Protein AF-A0A7V4YW13-F1 (afdb_monomer)

Nearest PDB structures (foldseek):
  1sg2-assembly1_A  TM=6.178E-01  e=5.361E-05  Escherichia coli
  1sg2-assembly1_C  TM=7.141E-01  e=3.384E-04  Escherichia coli
  4kqt-assembly1_A  TM=7.537E-01  e=1.070E-03  Caulobacter vibrioides CB15
  8gl8-assembly1_E  TM=6.463E-01  e=1.512E-03  Flavobacterium johnsoniae
  1u2m-assembly1_B  TM=5.582E-01  e=1.602E-03  Escherichia coli

pLDDT: mean 86.55, std 13.85, range [33.72, 96.12]

Structure (mmCIF, N/CA/C/O backbone):
data_AF-A0A7V4YW13-F1
#
_entry.id   AF-A0A7V4YW13-F1
#
loop_
_atom_site.group_PDB
_atom_site.id
_atom_site.type_symbol
_atom_site.label_atom_id
_atom_site.label_alt_id
_atom_site.label_comp_id
_atom_site.label_asym_id
_atom_site.label_entity_id
_atom_site.label_seq_id
_atom_site.pdbx_PDB_ins_code
_atom_site.Cartn_x
_atom_site.Cartn_y
_atom_site.Cartn_z
_atom_site.occupancy
_atom_site.B_iso_or_equiv
_atom_site.auth_seq_id
_atom_site.auth_comp_id
_atom_site.auth_asym_id
_atom_site.auth_atom_id
_atom_site.pdbx_PDB_model_num
ATOM 1 N N . MET A 1 1 ? 43.230 -17.894 -51.886 1.00 35.28 1 MET A N 1
ATOM 2 C CA . MET A 1 1 ? 41.938 -17.177 -51.891 1.00 35.28 1 MET A CA 1
ATOM 3 C C . MET A 1 1 ? 41.049 -17.892 -50.883 1.00 35.28 1 MET A C 1
ATOM 5 O O . MET A 1 1 ? 40.657 -19.018 -51.148 1.00 35.28 1 MET A O 1
ATOM 9 N N . LEU A 1 2 ? 40.875 -17.339 -49.680 1.00 33.72 2 LEU A N 1
ATOM 10 C CA . LEU A 1 2 ? 40.032 -17.938 -48.638 1.00 33.72 2 LEU A CA 1
ATOM 11 C C . LEU A 1 2 ? 38.644 -17.302 -48.736 1.00 33.72 2 LEU A C 1
ATOM 13 O O . LEU A 1 2 ? 38.518 -16.082 -48.645 1.00 33.72 2 LEU A O 1
ATOM 17 N N . LEU A 1 3 ? 37.627 -18.127 -48.985 1.00 36.31 3 LEU A N 1
ATOM 18 C CA . LEU A 1 3 ? 36.228 -17.714 -48.973 1.00 36.31 3 LEU A CA 1
ATOM 19 C C . LEU A 1 3 ? 35.826 -17.425 -47.526 1.00 36.31 3 LEU A C 1
ATOM 21 O O . LEU A 1 3 ? 35.790 -18.325 -46.689 1.00 36.31 3 LEU A O 1
ATOM 25 N N . ASN A 1 4 ? 35.562 -16.153 -47.244 1.00 35.28 4 ASN A N 1
ATOM 26 C CA . ASN A 1 4 ? 35.055 -15.692 -45.963 1.00 35.28 4 ASN A CA 1
ATOM 27 C C . ASN A 1 4 ? 33.540 -15.936 -45.957 1.00 35.28 4 ASN A C 1
ATOM 29 O O . ASN A 1 4 ? 32.779 -15.177 -46.556 1.00 35.28 4 ASN A O 1
ATOM 33 N N . PHE A 1 5 ? 33.107 -17.034 -45.343 1.00 41.44 5 PHE A N 1
ATOM 34 C CA . PHE A 1 5 ? 31.697 -17.258 -45.052 1.00 41.44 5 PHE A CA 1
ATOM 35 C C . PHE A 1 5 ? 31.364 -16.494 -43.775 1.00 41.44 5 PHE A C 1
ATOM 37 O O . PHE A 1 5 ? 31.609 -16.974 -42.670 1.00 41.44 5 PHE A O 1
ATOM 44 N N . SER A 1 6 ? 30.821 -15.288 -43.928 1.00 41.47 6 SER A N 1
ATOM 45 C CA . SER A 1 6 ? 30.138 -14.595 -42.842 1.00 41.47 6 SER A CA 1
ATOM 46 C C . SER A 1 6 ? 28.962 -15.475 -42.424 1.00 41.47 6 SER A C 1
ATOM 48 O O . SER A 1 6 ? 27.944 -15.541 -43.114 1.00 41.47 6 SER A O 1
ATOM 50 N N . VAL A 1 7 ? 29.129 -16.202 -41.320 1.00 47.38 7 VAL A N 1
ATOM 51 C CA . VAL A 1 7 ? 28.028 -16.847 -40.606 1.00 47.38 7 VAL A CA 1
ATOM 52 C C . VAL A 1 7 ? 26.984 -15.761 -40.372 1.00 47.38 7 VAL A C 1
ATOM 54 O O . VAL A 1 7 ? 27.314 -14.693 -39.852 1.00 47.38 7 VAL A O 1
ATOM 57 N N . GLY A 1 8 ? 25.763 -15.991 -40.858 1.00 38.50 8 GLY A N 1
ATOM 58 C CA . GLY A 1 8 ? 24.680 -15.023 -40.764 1.00 38.50 8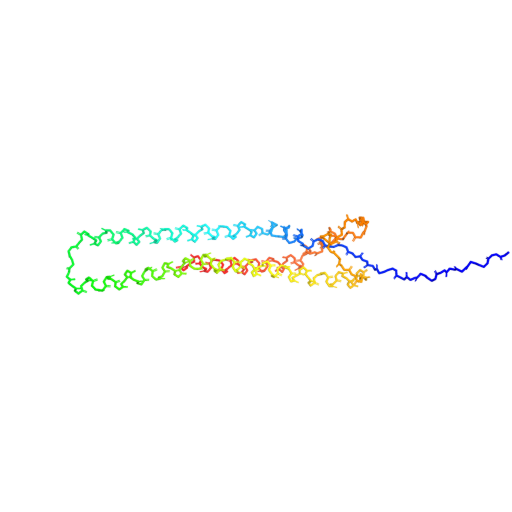 GLY A CA 1
ATOM 59 C C . GLY A 1 8 ? 24.577 -14.489 -39.341 1.00 38.50 8 GLY A C 1
ATOM 60 O O . GLY A 1 8 ? 24.526 -15.266 -38.389 1.00 38.50 8 GLY A O 1
ATOM 61 N N . LEU A 1 9 ? 24.569 -13.161 -39.208 1.00 36.28 9 LEU A N 1
ATOM 62 C CA . LEU A 1 9 ? 24.160 -12.482 -37.988 1.00 36.28 9 LEU A CA 1
ATOM 63 C C . LEU A 1 9 ? 22.737 -12.947 -37.657 1.00 36.28 9 LEU A C 1
ATOM 65 O O . LEU A 1 9 ? 21.756 -12.378 -38.132 1.00 36.28 9 LEU A O 1
ATOM 69 N N . HIS A 1 10 ? 22.610 -14.006 -36.864 1.00 38.78 10 HIS A N 1
ATOM 70 C CA . HIS A 1 10 ? 21.414 -14.209 -36.070 1.00 38.78 10 HIS A CA 1
ATOM 71 C C . HIS A 1 10 ? 21.315 -12.975 -35.180 1.00 38.78 10 HIS A C 1
ATOM 73 O O . HIS A 1 10 ? 22.244 -12.692 -34.422 1.00 38.78 10 HIS A O 1
ATOM 79 N N . SER A 1 11 ? 20.245 -12.190 -35.333 1.00 43.34 11 SER A N 1
ATOM 80 C CA . SER A 1 11 ? 19.959 -11.112 -34.395 1.00 43.34 11 SER A CA 1
ATOM 81 C C . SER A 1 11 ? 19.866 -11.760 -33.021 1.00 43.34 11 SER A C 1
ATOM 83 O O . SER A 1 11 ? 18.921 -12.505 -32.756 1.00 43.34 11 SER A O 1
ATOM 85 N N . GLN A 1 12 ? 20.889 -11.574 -32.189 1.00 55.50 12 GLN A N 1
ATOM 86 C CA . GLN A 1 12 ? 20.833 -12.051 -30.818 1.00 55.50 12 GLN A CA 1
ATOM 87 C C . GLN A 1 12 ? 19.587 -11.442 -30.171 1.00 55.50 12 GLN A C 1
ATOM 89 O O . GLN A 1 12 ? 19.325 -10.255 -30.411 1.00 55.50 12 GLN A O 1
ATOM 94 N N . PRO A 1 13 ? 18.803 -12.230 -29.414 1.00 58.88 13 PRO A N 1
ATOM 95 C CA . PRO A 1 13 ? 17.642 -11.690 -28.738 1.00 58.88 13 PRO A CA 1
ATOM 96 C C . PRO A 1 13 ? 18.086 -10.521 -27.863 1.00 58.88 13 PRO A C 1
ATOM 98 O O . PRO A 1 13 ? 19.039 -10.644 -27.087 1.00 58.88 13 PRO A O 1
ATOM 101 N N . LYS A 1 14 ? 17.437 -9.368 -28.018 1.00 84.06 14 LYS A N 1
ATOM 102 C CA . LYS A 1 14 ? 17.784 -8.170 -27.251 1.00 84.06 14 LYS A CA 1
ATOM 103 C C . LYS A 1 14 ? 17.189 -8.308 -25.859 1.00 84.06 14 LYS A C 1
ATOM 105 O O . LYS A 1 14 ? 16.029 -7.969 -25.627 1.00 84.06 14 LYS A O 1
ATOM 110 N N . VAL A 1 15 ? 17.976 -8.864 -24.947 1.00 88.62 15 VAL A N 1
ATOM 111 C CA . VAL A 1 15 ? 17.618 -8.983 -23.534 1.00 88.62 15 VAL A CA 1
ATOM 112 C C . VAL A 1 15 ? 17.877 -7.645 -22.847 1.00 88.62 15 VAL A C 1
ATOM 114 O O . VAL A 1 15 ? 18.940 -7.055 -23.024 1.00 88.62 15 VAL A O 1
ATOM 117 N N . ALA A 1 16 ? 16.913 -7.180 -22.060 1.00 92.12 16 ALA A N 1
ATOM 118 C CA . ALA A 1 16 ? 17.094 -6.076 -21.125 1.00 92.12 16 ALA A CA 1
ATOM 119 C C . ALA A 1 16 ? 16.840 -6.559 -19.694 1.00 92.12 16 ALA A C 1
ATOM 121 O O . ALA A 1 16 ? 16.053 -7.476 -19.462 1.00 92.12 16 ALA A O 1
ATOM 122 N N . ILE A 1 17 ? 17.494 -5.934 -18.726 1.00 93.56 17 ILE A N 1
ATOM 123 C CA . ILE A 1 17 ? 17.260 -6.157 -17.303 1.00 93.56 17 ILE A CA 1
ATOM 124 C C . ILE A 1 17 ? 16.559 -4.926 -16.736 1.00 93.56 17 ILE A C 1
ATOM 126 O O . ILE A 1 17 ? 16.988 -3.800 -16.981 1.00 93.56 17 ILE A O 1
ATOM 130 N N . ILE A 1 18 ? 15.460 -5.144 -16.011 1.00 93.31 18 ILE A N 1
ATOM 131 C CA . ILE A 1 18 ? 14.714 -4.085 -15.320 1.00 93.31 18 ILE A CA 1
ATOM 132 C C . ILE A 1 18 ? 14.359 -4.564 -13.912 1.00 93.31 18 ILE A C 1
ATOM 134 O O . ILE A 1 18 ? 13.598 -5.518 -13.728 1.00 93.31 18 ILE A O 1
ATOM 138 N N . GLU A 1 19 ? 14.860 -3.855 -12.903 1.00 92.38 19 GLU A N 1
ATOM 139 C CA . GLU A 1 19 ? 14.637 -4.175 -11.493 1.00 92.38 19 GLU A CA 1
ATOM 140 C C . GLU A 1 19 ? 13.317 -3.629 -10.942 1.00 92.38 19 GLU A C 1
ATOM 142 O O . GLU A 1 19 ? 13.282 -2.666 -10.174 1.00 92.38 19 GLU A O 1
ATOM 147 N N . VAL A 1 20 ? 12.212 -4.288 -11.294 1.00 90.38 20 VAL A N 1
ATOM 148 C CA . VAL A 1 20 ? 10.849 -3.896 -10.886 1.00 90.38 20 VAL A CA 1
ATOM 149 C C . VAL A 1 20 ? 10.709 -3.706 -9.377 1.00 90.38 20 VAL A C 1
ATOM 151 O O . VAL A 1 20 ? 10.193 -2.684 -8.939 1.00 90.38 20 VAL A O 1
ATOM 154 N N . ASP A 1 21 ? 11.202 -4.638 -8.560 1.00 89.44 21 ASP A N 1
ATOM 155 C CA . ASP A 1 21 ? 11.097 -4.527 -7.101 1.00 89.44 21 ASP A CA 1
ATOM 156 C C . ASP A 1 21 ? 11.837 -3.306 -6.539 1.00 89.44 21 ASP A C 1
ATOM 158 O O . ASP A 1 21 ? 11.378 -2.674 -5.583 1.00 89.44 21 ASP A O 1
ATOM 162 N N . THR A 1 22 ? 12.995 -2.982 -7.114 1.00 91.25 22 THR A N 1
ATOM 163 C CA . THR A 1 22 ? 13.786 -1.812 -6.723 1.00 91.25 22 THR A CA 1
ATOM 164 C C . THR A 1 22 ? 13.045 -0.537 -7.098 1.00 91.25 22 THR A C 1
ATOM 166 O O . THR A 1 22 ? 12.897 0.354 -6.260 1.00 91.25 22 THR A O 1
ATOM 169 N N . LEU A 1 23 ? 12.495 -0.480 -8.310 1.00 92.19 23 LEU A N 1
ATOM 170 C CA . LEU A 1 23 ? 11.700 0.647 -8.791 1.00 92.19 23 LEU A CA 1
ATOM 171 C C . LEU A 1 23 ? 10.445 0.859 -7.941 1.00 92.19 23 LEU A C 1
ATOM 173 O O . LEU A 1 23 ? 10.197 1.976 -7.492 1.00 92.19 23 LEU A O 1
ATOM 177 N N . SER A 1 24 ? 9.707 -0.209 -7.626 1.00 91.31 24 SER A N 1
ATOM 178 C CA . SER A 1 24 ? 8.543 -0.152 -6.738 1.00 91.31 24 SER A CA 1
ATOM 179 C C . SER A 1 24 ? 8.907 0.416 -5.365 1.00 91.31 24 SER A C 1
ATOM 181 O O . SER A 1 24 ? 8.202 1.285 -4.854 1.00 91.31 24 SER A O 1
ATOM 183 N N . LYS A 1 25 ? 10.035 -0.002 -4.771 1.00 92.19 25 LYS A N 1
ATOM 184 C CA . LYS A 1 25 ? 10.516 0.552 -3.491 1.00 92.19 25 LYS A CA 1
ATOM 185 C C . LYS A 1 25 ? 10.876 2.034 -3.591 1.00 92.19 25 LYS A C 1
ATOM 187 O O . LYS A 1 25 ? 10.572 2.791 -2.668 1.00 92.19 25 LYS A O 1
ATOM 192 N N . ILE A 1 26 ? 11.516 2.452 -4.685 1.00 93.06 26 ILE A N 1
ATOM 193 C CA . ILE A 1 26 ? 11.850 3.862 -4.922 1.00 93.06 26 ILE A CA 1
ATOM 194 C C . ILE A 1 26 ? 10.568 4.691 -5.019 1.00 93.06 26 ILE A C 1
ATOM 196 O O . ILE A 1 26 ? 10.456 5.685 -4.308 1.00 93.06 26 ILE A O 1
ATOM 200 N N . LEU A 1 27 ? 9.580 4.251 -5.800 1.00 93.06 27 LEU A N 1
ATOM 201 C CA . LEU A 1 27 ? 8.303 4.953 -5.964 1.00 93.06 27 LEU A CA 1
ATOM 202 C C . LEU A 1 27 ? 7.524 5.032 -4.644 1.00 93.06 27 LEU A C 1
ATOM 204 O O . LEU A 1 27 ? 7.062 6.105 -4.263 1.00 93.06 27 LEU A O 1
ATOM 208 N N . VAL A 1 28 ? 7.435 3.931 -3.890 1.00 94.38 28 VAL A N 1
ATOM 209 C CA . VAL A 1 28 ? 6.819 3.908 -2.547 1.00 94.38 28 VAL A CA 1
ATOM 210 C C . VAL A 1 28 ? 7.454 4.950 -1.627 1.00 94.38 28 VAL A C 1
ATOM 212 O O . VAL A 1 28 ? 6.744 5.663 -0.911 1.00 94.38 28 VAL A O 1
ATOM 215 N N . ARG A 1 29 ? 8.786 5.073 -1.665 1.00 94.56 29 ARG A N 1
ATOM 216 C CA . ARG A 1 29 ? 9.530 6.060 -0.879 1.00 94.56 29 ARG A CA 1
ATOM 217 C C . ARG A 1 29 ? 9.313 7.484 -1.384 1.00 94.56 29 ARG A C 1
ATOM 219 O O . ARG A 1 29 ? 9.060 8.372 -0.573 1.00 94.56 29 ARG A O 1
ATOM 226 N N . GLU A 1 30 ? 9.425 7.708 -2.689 1.00 93.56 30 GLU A N 1
ATOM 227 C CA . GLU A 1 30 ? 9.283 9.023 -3.321 1.00 93.56 30 GLU A CA 1
ATOM 228 C C . GLU A 1 30 ? 7.914 9.632 -3.015 1.00 93.56 30 GLU A C 1
ATOM 230 O O . GLU A 1 30 ? 7.809 10.776 -2.572 1.00 93.56 30 GLU A O 1
ATOM 235 N N . PHE A 1 31 ? 6.871 8.822 -3.164 1.00 93.69 31 PHE A N 1
ATOM 236 C CA . PHE A 1 31 ? 5.493 9.211 -2.908 1.00 93.69 31 PHE A CA 1
ATOM 237 C C . PHE A 1 31 ? 5.070 9.081 -1.443 1.00 93.69 31 PHE A C 1
ATOM 239 O O . PHE A 1 31 ? 3.913 9.329 -1.106 1.00 93.69 31 PHE A O 1
ATOM 246 N N . LYS A 1 32 ? 6.006 8.723 -0.553 1.00 95.56 32 LYS A N 1
ATOM 247 C CA . LYS A 1 32 ? 5.796 8.622 0.899 1.00 95.56 32 LYS A CA 1
ATOM 248 C C . LYS A 1 32 ? 4.615 7.722 1.280 1.00 95.56 32 LYS A C 1
ATOM 250 O O . LYS A 1 32 ? 3.952 7.964 2.289 1.00 95.56 32 LYS A O 1
ATOM 255 N N . VAL A 1 33 ? 4.362 6.675 0.495 1.00 94.69 33 VAL A N 1
ATOM 256 C CA . VAL A 1 33 ? 3.212 5.773 0.667 1.00 94.69 33 VAL A CA 1
ATOM 257 C C . VAL A 1 33 ? 3.212 5.144 2.060 1.00 94.69 33 VAL A C 1
ATOM 259 O O . VAL A 1 33 ? 2.181 5.133 2.732 1.00 94.69 33 VAL A O 1
ATOM 262 N N . ASP A 1 34 ? 4.376 4.685 2.526 1.00 94.31 34 ASP A N 1
ATOM 263 C CA . ASP A 1 34 ? 4.509 4.081 3.854 1.00 94.31 34 ASP A CA 1
ATOM 264 C C . ASP A 1 34 ? 4.234 5.088 4.974 1.00 94.31 34 ASP A C 1
ATOM 266 O O . ASP A 1 34 ? 3.531 4.762 5.925 1.00 94.31 34 ASP A O 1
ATOM 270 N N . SER A 1 35 ? 4.707 6.331 4.842 1.00 95.00 35 SER A N 1
ATOM 271 C CA . SER A 1 35 ? 4.446 7.379 5.835 1.00 95.00 35 SER A CA 1
ATOM 272 C C . SER A 1 35 ? 2.966 7.757 5.898 1.00 95.00 35 SER A C 1
ATOM 274 O O . SER A 1 35 ? 2.428 7.925 6.989 1.00 95.00 35 SER A O 1
ATOM 276 N N . ILE A 1 36 ? 2.298 7.865 4.746 1.00 94.50 36 ILE A N 1
ATOM 277 C CA . ILE A 1 36 ? 0.855 8.137 4.662 1.00 94.50 36 ILE A CA 1
ATOM 278 C C . ILE A 1 36 ? 0.065 7.001 5.321 1.00 94.50 36 ILE A C 1
ATOM 280 O O . ILE A 1 36 ? -0.812 7.249 6.149 1.00 94.50 36 ILE A O 1
ATOM 284 N N . HIS A 1 37 ? 0.392 5.754 4.978 1.00 94.12 37 HIS A N 1
ATOM 285 C CA . HIS A 1 37 ? -0.276 4.580 5.529 1.00 94.12 37 HIS A CA 1
ATOM 286 C C . HIS A 1 37 ? -0.075 4.461 7.043 1.00 94.12 37 HIS A C 1
ATOM 288 O O . HIS A 1 37 ? -1.042 4.281 7.779 1.00 94.12 37 HIS A O 1
ATOM 294 N N . GLN A 1 38 ? 1.163 4.628 7.516 1.00 95.00 38 GLN A N 1
ATOM 295 C CA . GLN A 1 38 ? 1.495 4.568 8.936 1.00 95.00 38 GLN A CA 1
ATOM 296 C C . GLN A 1 38 ? 0.800 5.681 9.730 1.00 95.00 38 GLN A C 1
ATOM 298 O O . GLN A 1 38 ? 0.329 5.436 10.837 1.00 95.00 38 GLN A O 1
ATOM 303 N N . ALA A 1 39 ? 0.693 6.894 9.177 1.00 93.69 39 ALA A N 1
ATOM 304 C CA . ALA A 1 39 ? -0.034 7.983 9.826 1.00 93.69 39 ALA A CA 1
ATOM 305 C C . ALA A 1 39 ? -1.520 7.639 10.023 1.00 93.69 39 ALA A C 1
ATOM 307 O O . ALA A 1 39 ? -2.055 7.846 11.114 1.00 93.69 39 ALA A O 1
ATOM 308 N N . ALA A 1 40 ? -2.166 7.064 9.003 1.00 93.88 40 ALA A N 1
ATOM 309 C CA . ALA A 1 40 ? -3.551 6.605 9.104 1.00 93.88 40 ALA A CA 1
ATOM 31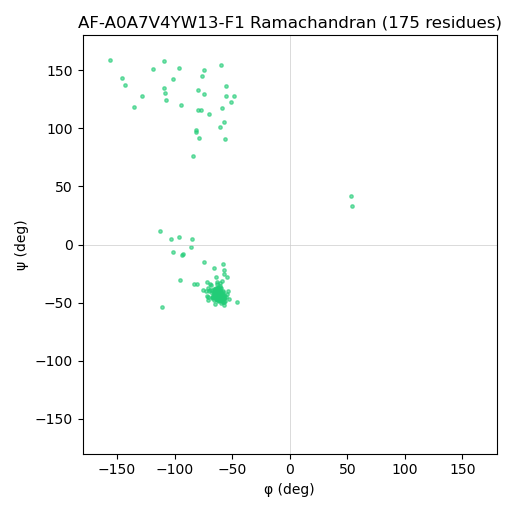0 C C . ALA A 1 40 ? -3.703 5.444 10.102 1.00 93.88 40 ALA A C 1
ATOM 312 O O . ALA A 1 40 ? -4.613 5.457 10.926 1.00 93.88 40 ALA A O 1
ATOM 313 N N . GLU A 1 41 ? -2.788 4.472 10.085 1.00 94.50 41 GLU A N 1
ATOM 314 C CA . GLU A 1 41 ? -2.792 3.350 11.029 1.00 94.50 41 GLU A CA 1
ATOM 315 C C . GLU A 1 41 ? -2.672 3.825 12.484 1.00 94.50 41 GLU A C 1
ATOM 317 O O . GLU A 1 41 ? -3.448 3.409 13.344 1.00 94.50 41 GLU A O 1
ATOM 322 N N . VAL A 1 42 ? -1.724 4.724 12.764 1.00 95.19 42 VAL A N 1
ATOM 323 C CA . VAL A 1 42 ? -1.530 5.301 14.101 1.00 95.19 42 VAL A CA 1
ATOM 324 C C . VAL A 1 42 ? -2.770 6.074 14.541 1.00 95.19 42 VAL A C 1
ATOM 326 O O . VAL A 1 42 ? -3.216 5.908 15.676 1.00 95.19 42 VAL A O 1
ATOM 329 N N . TYR A 1 43 ? -3.353 6.884 13.653 1.00 94.44 43 TYR A N 1
ATOM 330 C CA . TYR A 1 43 ? -4.586 7.609 13.947 1.00 94.44 43 TYR A CA 1
ATOM 331 C C . TYR A 1 43 ? -5.720 6.653 14.340 1.00 94.44 43 TYR A C 1
ATOM 333 O O . TYR A 1 43 ? -6.310 6.809 15.409 1.00 94.44 43 TYR A O 1
ATOM 341 N N . LEU A 1 44 ? -5.982 5.631 13.521 1.00 93.69 44 LEU A N 1
ATOM 342 C CA . LEU A 1 44 ? -7.065 4.678 13.762 1.00 93.69 44 LEU A CA 1
ATOM 343 C C . LEU A 1 44 ? -6.833 3.866 15.046 1.00 93.69 44 LEU A C 1
ATOM 345 O O . LEU A 1 44 ? -7.765 3.675 15.822 1.00 93.69 44 LEU A O 1
ATOM 349 N N . LYS A 1 45 ? -5.596 3.448 15.342 1.00 94.19 45 LYS A N 1
ATOM 350 C CA . LYS A 1 45 ? -5.268 2.748 16.601 1.00 94.19 45 LYS A CA 1
ATOM 351 C C . LYS A 1 45 ? -5.473 3.624 17.837 1.00 94.19 45 LYS A C 1
ATOM 353 O O . LYS A 1 45 ? -5.959 3.138 18.863 1.00 94.19 45 LYS A O 1
ATOM 358 N N . ASN A 1 46 ? -5.125 4.906 17.751 1.00 95.19 46 ASN A N 1
ATOM 359 C CA . ASN A 1 46 ? -5.365 5.857 18.834 1.00 95.19 46 ASN A CA 1
ATOM 360 C C . ASN A 1 46 ? -6.865 6.077 19.046 1.00 95.19 46 ASN A C 1
ATOM 362 O O . ASN A 1 46 ? -7.329 6.087 20.185 1.00 95.19 46 ASN A O 1
ATOM 366 N N . GLU A 1 47 ? -7.628 6.193 17.961 1.00 94.00 47 GLU A N 1
ATOM 367 C CA . GLU A 1 47 ? -9.081 6.337 18.017 1.00 94.00 47 GLU A CA 1
ATOM 368 C C . GLU A 1 47 ? -9.761 5.089 18.600 1.00 94.00 47 GLU A C 1
ATOM 370 O O . GLU A 1 47 ? -10.606 5.211 19.487 1.00 94.00 47 GLU A O 1
ATOM 375 N N . PHE A 1 48 ? -9.333 3.889 18.198 1.00 94.62 48 PHE A N 1
ATOM 376 C CA . PHE A 1 48 ? -9.788 2.632 18.797 1.00 94.62 48 PHE A CA 1
ATOM 377 C C . PHE A 1 48 ? -9.513 2.601 20.302 1.00 94.62 48 PHE A C 1
ATOM 379 O O . PHE A 1 48 ? -10.416 2.337 21.093 1.00 94.62 48 PHE A O 1
ATOM 386 N N . SER A 1 49 ? -8.283 2.929 20.707 1.00 95.00 49 SER A N 1
ATOM 387 C CA . SER A 1 49 ? -7.887 2.954 22.119 1.00 95.00 49 SER A CA 1
ATOM 388 C C . SER A 1 49 ? -8.736 3.945 22.916 1.00 95.00 49 SER A C 1
ATOM 390 O O . SER A 1 49 ? -9.208 3.622 24.002 1.00 95.00 49 SER A O 1
ATOM 392 N N . ARG A 1 50 ? -9.005 5.131 22.355 1.00 94.81 50 ARG A N 1
ATOM 393 C CA . ARG A 1 50 ? -9.872 6.145 22.967 1.00 94.81 50 ARG A CA 1
ATOM 394 C C . ARG A 1 50 ? -11.299 5.633 23.167 1.00 94.81 50 ARG A C 1
ATOM 396 O O . ARG A 1 50 ? -11.849 5.796 24.255 1.00 94.81 50 ARG A O 1
ATOM 403 N N . ARG A 1 51 ? -11.893 5.010 22.143 1.00 93.19 51 ARG A N 1
ATOM 404 C CA . ARG A 1 51 ? -13.247 4.432 22.214 1.00 93.19 51 ARG A CA 1
ATOM 405 C C . ARG A 1 51 ? -13.309 3.262 23.204 1.00 93.19 51 ARG A C 1
ATOM 407 O O . ARG A 1 51 ? -14.258 3.170 23.977 1.00 93.19 51 ARG A O 1
ATOM 414 N N . LEU A 1 52 ? -12.278 2.418 23.240 1.00 94.19 52 LEU A N 1
ATOM 415 C CA . LEU A 1 52 ? -12.177 1.300 24.178 1.00 94.19 52 LEU A CA 1
ATOM 416 C C . LEU A 1 52 ? -12.088 1.776 25.633 1.00 94.19 52 LEU A C 1
ATOM 418 O O . LEU A 1 52 ? -12.791 1.250 26.493 1.00 94.19 52 LEU A O 1
ATOM 422 N N . GLU A 1 53 ? -11.250 2.773 25.921 1.00 94.75 53 GLU A N 1
ATOM 423 C CA . GLU A 1 53 ? -11.145 3.338 27.271 1.00 94.75 53 GLU A CA 1
ATOM 424 C C . GLU A 1 53 ? -12.440 4.040 27.700 1.00 94.75 53 GLU A C 1
ATOM 426 O O . GLU A 1 53 ? -12.869 3.883 28.844 1.00 94.75 53 GLU A O 1
ATOM 431 N N . ALA A 1 54 ? -13.123 4.738 26.785 1.00 91.31 54 ALA A N 1
ATOM 432 C CA . ALA A 1 54 ? -14.440 5.309 27.062 1.00 91.31 54 ALA A CA 1
ATOM 433 C C . ALA A 1 54 ? -15.464 4.226 27.445 1.00 91.31 54 ALA A C 1
ATOM 435 O O . ALA A 1 54 ? -16.138 4.362 28.467 1.00 91.31 54 ALA A O 1
ATOM 436 N N . LEU A 1 55 ? -15.516 3.117 26.696 1.00 91.06 55 LEU A N 1
ATOM 437 C CA . LEU A 1 55 ? -16.398 1.989 27.001 1.00 91.06 55 LEU A CA 1
ATOM 438 C C . LEU A 1 55 ? -16.059 1.347 28.357 1.00 91.06 55 LEU A C 1
ATOM 440 O O . LEU A 1 55 ? -16.956 1.063 29.148 1.00 91.06 55 LEU A O 1
ATOM 444 N N . LYS A 1 56 ? -14.770 1.153 28.669 1.00 90.31 56 LYS A N 1
ATOM 445 C CA . LYS A 1 56 ? -14.331 0.623 29.974 1.00 90.31 56 LYS A CA 1
ATOM 446 C C . LYS A 1 56 ? -14.757 1.522 31.132 1.00 90.31 56 LYS A C 1
ATOM 448 O O . LYS A 1 56 ? -15.226 1.019 32.152 1.00 90.31 56 LYS A O 1
ATOM 453 N N . LEU A 1 57 ? -14.600 2.839 30.988 1.00 90.44 57 LEU A N 1
ATOM 454 C CA . LEU A 1 57 ? -15.042 3.809 31.991 1.00 90.44 57 LEU A CA 1
ATOM 455 C C . LEU A 1 57 ? -16.562 3.792 32.154 1.00 90.44 57 LEU A C 1
ATOM 457 O O . LEU A 1 57 ? -17.051 3.880 33.282 1.00 90.44 57 LEU A O 1
ATOM 461 N N . GLU A 1 58 ? -17.306 3.650 31.055 1.00 87.00 58 GLU A N 1
ATOM 462 C CA . GLU A 1 58 ? -18.761 3.537 31.103 1.00 87.00 58 GLU A CA 1
ATOM 463 C C . GLU A 1 58 ? -19.182 2.267 31.851 1.00 87.00 58 GLU A C 1
ATOM 465 O O . GLU A 1 58 ? -19.956 2.373 32.799 1.00 87.00 58 GLU A O 1
ATOM 470 N N . ILE A 1 59 ? -18.582 1.109 31.558 1.00 86.44 59 ILE A N 1
ATOM 471 C CA . ILE A 1 59 ? -18.808 -0.148 32.297 1.00 86.44 59 ILE A CA 1
ATOM 472 C C . ILE A 1 59 ? -18.479 0.010 33.790 1.00 86.44 59 ILE A C 1
ATOM 474 O O . ILE A 1 59 ? -19.315 -0.286 34.641 1.00 86.44 59 ILE A O 1
ATOM 478 N N . ALA A 1 60 ? -17.309 0.555 34.130 1.00 86.38 60 ALA A N 1
ATOM 479 C CA . ALA A 1 60 ? -16.902 0.750 35.524 1.00 86.38 60 ALA A CA 1
ATOM 480 C C . ALA A 1 60 ? -17.810 1.731 36.289 1.00 86.38 60 ALA A C 1
ATOM 482 O O . ALA A 1 60 ? -17.943 1.645 37.513 1.00 86.38 60 ALA A O 1
ATOM 483 N N . ARG A 1 61 ? -18.430 2.692 35.589 1.00 84.00 61 ARG A N 1
ATOM 484 C CA . ARG A 1 61 ? -19.457 3.568 36.165 1.00 84.00 61 ARG A CA 1
ATOM 485 C C . ARG A 1 61 ? -20.733 2.785 36.469 1.00 84.00 61 ARG A C 1
ATOM 487 O O . ARG A 1 61 ? -21.353 3.042 37.498 1.00 84.00 61 ARG A O 1
ATOM 494 N N . LEU A 1 62 ? -21.122 1.854 35.599 1.00 75.00 62 LEU A N 1
ATOM 495 C CA . LEU A 1 62 ? -22.336 1.051 35.761 1.00 75.00 62 LEU A CA 1
ATOM 496 C C . LEU A 1 62 ? -22.250 0.118 36.969 1.00 75.00 62 LEU A C 1
ATOM 498 O O . LEU A 1 62 ? -23.210 0.054 37.729 1.00 75.00 62 LEU A O 1
ATOM 502 N N . ASP A 1 63 ? -21.092 -0.494 37.222 1.00 76.88 63 ASP A N 1
ATOM 503 C CA . ASP A 1 63 ? -20.879 -1.347 38.405 1.00 76.88 63 ASP A CA 1
ATOM 504 C C . ASP A 1 63 ? -21.129 -0.614 39.739 1.00 76.88 63 ASP A C 1
ATOM 506 O O . ASP A 1 63 ? -21.310 -1.241 40.782 1.00 76.88 63 ASP A O 1
ATOM 510 N N . LYS A 1 64 ? -21.153 0.726 39.724 1.00 81.94 64 LYS A N 1
ATOM 511 C CA . LYS A 1 64 ? -21.345 1.579 40.905 1.00 81.94 64 LYS A CA 1
ATOM 512 C C . LYS A 1 64 ? -22.763 2.143 41.052 1.00 81.94 64 LYS A C 1
ATOM 514 O O . LYS A 1 64 ? -23.035 2.791 42.062 1.00 81.94 64 LYS A O 1
ATOM 519 N N . ILE A 1 65 ? -23.657 1.951 40.078 1.00 79.38 65 ILE A N 1
ATOM 520 C CA . ILE A 1 65 ? -25.011 2.533 40.077 1.00 79.38 65 ILE A CA 1
ATOM 521 C C . ILE A 1 65 ? -26.059 1.434 40.314 1.00 79.38 65 ILE A C 1
ATOM 523 O O . ILE A 1 65 ? -26.02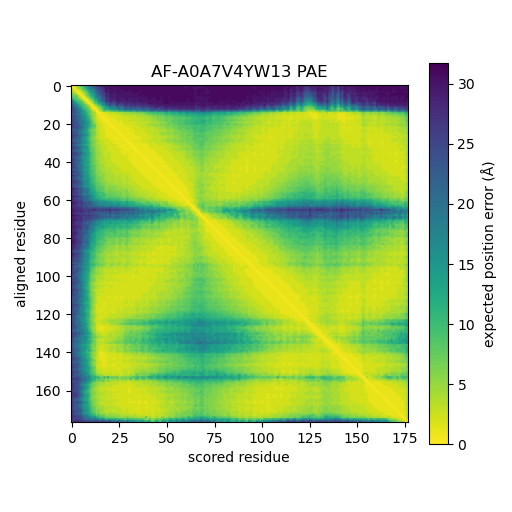4 0.379 39.690 1.00 79.38 65 ILE A O 1
ATOM 527 N N . CYS A 1 66 ? -27.037 1.694 41.188 1.00 71.06 66 CYS A N 1
ATOM 528 C CA . CYS A 1 66 ? -28.224 0.845 41.323 1.00 71.06 66 CYS A CA 1
ATOM 529 C C . CYS A 1 66 ? -29.229 1.166 40.206 1.00 71.06 66 CYS A C 1
ATOM 531 O O . CYS A 1 66 ? -29.770 2.271 40.159 1.00 71.06 66 CYS A O 1
ATOM 533 N N . PHE A 1 67 ? -29.490 0.202 39.323 1.00 71.19 67 PHE A N 1
ATOM 534 C CA . PHE A 1 67 ? -30.441 0.339 38.217 1.00 71.19 67 PHE A CA 1
ATOM 535 C C . PHE A 1 67 ? -31.817 -0.234 38.559 1.00 71.19 67 PHE A C 1
ATOM 537 O O . PHE A 1 67 ? -31.941 -1.198 39.314 1.00 71.19 67 PHE A O 1
ATOM 544 N N . THR A 1 68 ? -32.862 0.318 37.938 1.00 76.31 68 THR A N 1
ATOM 545 C CA . THR A 1 68 ? -34.135 -0.403 37.799 1.00 76.31 68 THR A CA 1
ATOM 546 C C . THR A 1 68 ? -33.982 -1.495 36.730 1.00 76.31 68 THR A C 1
ATOM 548 O O . THR A 1 68 ? -33.231 -1.293 35.773 1.00 76.31 68 THR A O 1
ATOM 551 N N . PRO A 1 69 ? -34.700 -2.630 36.809 1.00 74.44 69 PRO A N 1
ATOM 552 C CA . PRO A 1 69 ? -34.547 -3.723 35.840 1.00 74.44 69 PRO A CA 1
ATOM 553 C C . PRO A 1 69 ? -34.703 -3.292 34.369 1.00 74.44 69 PRO A C 1
ATOM 555 O O . PRO A 1 69 ? -33.921 -3.703 33.518 1.00 74.44 69 PRO A O 1
ATOM 558 N N . SER A 1 70 ? -35.653 -2.394 34.077 1.00 74.88 70 SER A N 1
ATOM 559 C CA . SER A 1 70 ? -35.907 -1.887 32.720 1.00 74.88 70 SER A CA 1
ATOM 560 C C . SER A 1 70 ? -34.823 -0.944 32.190 1.00 74.88 70 SER A C 1
ATOM 562 O O . SER A 1 70 ? -34.563 -0.914 30.989 1.00 74.88 70 SER A O 1
ATOM 564 N N . SER A 1 71 ? -34.172 -0.167 33.062 1.00 79.06 71 SER A N 1
ATOM 565 C CA . SER A 1 71 ? -33.033 0.660 32.649 1.00 79.06 71 SER A CA 1
ATOM 566 C C . SER A 1 71 ? -31.804 -0.207 32.393 1.00 79.06 71 SER A C 1
ATOM 568 O O . SER A 1 71 ? -31.119 -0.007 31.393 1.00 79.06 71 SER A O 1
ATOM 570 N N . TYR A 1 72 ? -31.577 -1.222 33.226 1.00 79.69 72 TYR A N 1
ATOM 571 C CA . TYR A 1 72 ? -30.455 -2.145 33.085 1.00 79.69 72 TYR A CA 1
ATOM 572 C C . TYR A 1 72 ? -30.453 -2.886 31.735 1.00 79.69 72 TYR A C 1
ATOM 574 O O . TYR A 1 72 ? -29.422 -2.931 31.066 1.00 79.69 72 TYR A O 1
ATOM 582 N N . GLU A 1 73 ? -31.604 -3.393 31.285 1.00 83.88 73 GLU A N 1
ATOM 583 C CA . GLU A 1 73 ? -31.720 -4.130 30.017 1.00 83.88 73 GLU A CA 1
ATOM 584 C C . GLU A 1 73 ? -31.427 -3.254 28.784 1.00 83.88 73 GLU A C 1
ATOM 586 O O . GLU A 1 73 ? -30.638 -3.638 27.916 1.00 83.88 73 GLU A O 1
ATOM 591 N N . ASN A 1 74 ? -31.971 -2.031 28.737 1.00 83.56 74 ASN A N 1
ATOM 592 C CA . ASN A 1 74 ? -31.678 -1.072 27.664 1.00 83.56 74 ASN A CA 1
ATOM 593 C C . ASN A 1 74 ? -30.183 -0.706 27.612 1.00 83.56 74 ASN A C 1
ATOM 595 O O . ASN A 1 74 ? -29.601 -0.588 26.531 1.00 83.56 74 ASN A O 1
ATOM 599 N N . TYR A 1 75 ? -29.534 -0.558 28.771 1.00 81.44 75 TYR A N 1
ATOM 600 C CA . TYR A 1 75 ? -28.101 -0.265 28.833 1.00 81.44 75 TYR A CA 1
ATOM 601 C C . TYR A 1 75 ? -27.231 -1.459 28.420 1.00 81.44 75 TYR A C 1
ATOM 603 O O . TYR A 1 75 ? -26.235 -1.260 27.722 1.00 81.44 75 TYR A O 1
ATOM 611 N N . GLN A 1 76 ? -27.610 -2.693 28.767 1.00 83.81 76 GLN A N 1
ATOM 612 C CA . GLN A 1 76 ? -26.910 -3.890 28.289 1.00 83.81 76 GLN A CA 1
ATOM 613 C C . GLN A 1 76 ? -26.944 -4.003 26.758 1.00 83.81 76 GLN A C 1
ATOM 615 O O . GLN A 1 76 ? -25.932 -4.353 26.146 1.00 83.81 76 GLN A O 1
ATOM 620 N N . GLN A 1 77 ? -28.075 -3.670 26.127 1.00 87.25 77 GLN A N 1
ATOM 621 C CA . GLN A 1 77 ? -28.173 -3.640 24.665 1.00 87.25 77 GLN A CA 1
ATOM 622 C C . GLN A 1 77 ? -27.246 -2.581 24.053 1.00 87.25 77 GLN A C 1
ATOM 624 O O . GLN A 1 77 ? -26.528 -2.889 23.100 1.00 87.25 77 GLN A O 1
ATOM 629 N N . LYS A 1 78 ? -27.194 -1.377 24.639 1.00 87.62 78 LYS A N 1
ATOM 630 C CA . LYS A 1 78 ? -26.291 -0.303 24.197 1.00 87.62 78 LYS A CA 1
ATOM 631 C C . LYS A 1 78 ? -24.817 -0.714 24.290 1.00 87.62 78 LYS A C 1
ATOM 633 O O . LYS A 1 78 ? -24.092 -0.571 23.313 1.00 87.62 78 LYS A O 1
ATOM 638 N N . LEU A 1 79 ? -24.388 -1.295 25.414 1.00 87.19 79 LEU A N 1
ATOM 639 C CA . LEU A 1 79 ? -23.013 -1.788 25.582 1.00 87.19 79 LEU A CA 1
ATOM 640 C C . LEU A 1 79 ? -22.658 -2.881 24.571 1.00 87.19 79 LEU A C 1
ATOM 642 O O . LEU A 1 79 ? -21.555 -2.897 24.030 1.00 87.19 79 LEU A O 1
ATOM 646 N N . LYS A 1 80 ? -23.589 -3.807 24.309 1.00 89.75 80 LYS A N 1
ATOM 647 C CA . LYS A 1 80 ? -23.388 -4.867 23.317 1.00 89.75 80 LYS A CA 1
ATOM 648 C C . LYS A 1 80 ? -23.218 -4.289 21.913 1.00 89.75 80 LYS A C 1
ATOM 650 O O . LYS A 1 80 ? -22.387 -4.790 21.158 1.00 89.75 80 LYS A O 1
ATOM 655 N N . GLN A 1 81 ? -23.984 -3.252 21.578 1.00 91.56 81 GLN A N 1
ATOM 656 C CA . GLN A 1 81 ? -23.847 -2.539 20.313 1.00 91.56 81 GLN A CA 1
ATOM 657 C C . GLN A 1 81 ? -22.492 -1.826 20.223 1.00 91.56 81 GLN A C 1
ATOM 659 O O . GLN A 1 81 ? -21.753 -2.084 19.283 1.00 91.56 81 GLN A O 1
ATOM 664 N N . GLU A 1 82 ? -22.116 -1.031 21.228 1.00 89.69 82 GLU A N 1
ATOM 665 C CA . GLU A 1 82 ? -20.829 -0.316 21.251 1.00 89.69 82 GLU A CA 1
ATOM 666 C C . GLU A 1 82 ? -19.624 -1.266 21.195 1.00 89.69 82 GLU A C 1
ATOM 668 O O . GLU A 1 82 ? -18.635 -0.994 20.515 1.00 89.69 82 GLU A O 1
ATOM 673 N N . HIS A 1 83 ? -19.711 -2.416 21.867 1.00 90.12 83 HIS A N 1
ATOM 674 C CA . HIS A 1 83 ? -18.703 -3.464 21.754 1.00 90.12 83 HIS A CA 1
ATOM 675 C C . HIS A 1 83 ? -18.654 -4.061 20.339 1.00 90.12 83 HIS A C 1
ATOM 677 O O . HIS A 1 83 ? -17.570 -4.262 19.796 1.00 90.12 83 HIS A O 1
ATOM 683 N N . GLY A 1 84 ? -19.813 -4.320 19.726 1.00 91.19 84 GLY A N 1
ATOM 684 C CA . GLY A 1 84 ? -19.900 -4.782 18.340 1.00 91.19 84 GLY A CA 1
ATOM 685 C C . GLY A 1 84 ? -19.275 -3.793 17.353 1.00 91.19 84 GLY A C 1
ATOM 686 O O . GLY A 1 84 ? -18.504 -4.204 16.485 1.00 91.19 84 GLY A O 1
ATOM 687 N N . ASP A 1 85 ? -19.536 -2.500 17.540 1.00 90.88 85 ASP A N 1
ATOM 688 C CA . ASP A 1 85 ? -18.966 -1.420 16.736 1.00 90.88 85 ASP A CA 1
ATOM 689 C C . ASP A 1 85 ? -17.442 -1.332 16.917 1.00 90.88 85 ASP A C 1
ATOM 691 O O . ASP A 1 85 ? -16.712 -1.179 15.938 1.00 90.88 85 ASP A O 1
ATOM 695 N N . LEU A 1 86 ? -16.934 -1.506 18.145 1.00 92.69 86 LEU A N 1
ATOM 696 C CA . LEU A 1 86 ? -15.493 -1.579 18.417 1.00 92.69 86 LEU A CA 1
ATOM 697 C C . LEU A 1 86 ? -14.825 -2.770 17.725 1.00 92.69 86 LEU A C 1
ATOM 699 O O . LEU A 1 86 ? -13.768 -2.599 17.125 1.00 92.69 86 LEU A O 1
ATOM 703 N N . VAL A 1 87 ? -15.433 -3.957 17.773 1.00 93.00 87 VAL A N 1
ATOM 704 C CA . VAL A 1 87 ? -14.904 -5.150 17.088 1.00 93.00 87 VAL A CA 1
ATOM 705 C C . VAL A 1 87 ? -14.913 -4.953 15.570 1.00 93.00 87 VAL A C 1
ATOM 707 O O . VAL A 1 87 ? -13.965 -5.334 14.884 1.00 93.00 87 VAL A O 1
ATOM 710 N N . ALA A 1 88 ? -15.966 -4.345 15.020 1.00 91.75 88 ALA A N 1
ATOM 711 C CA . ALA A 1 88 ? -16.012 -4.003 13.603 1.00 91.75 88 ALA A CA 1
ATOM 712 C C . ALA A 1 88 ? -14.912 -2.993 13.233 1.00 91.75 88 ALA A C 1
ATOM 714 O O . ALA A 1 88 ? -14.246 -3.159 12.212 1.00 91.75 88 ALA A O 1
ATOM 715 N N . PHE A 1 89 ? -14.679 -1.991 14.082 1.00 92.62 89 PHE A N 1
ATOM 716 C CA . PHE A 1 89 ? -13.619 -1.003 13.894 1.00 92.62 89 PHE A CA 1
ATOM 717 C C . PHE A 1 89 ? -12.218 -1.626 13.972 1.00 92.62 89 PHE A C 1
ATOM 719 O O . PHE A 1 89 ? -11.364 -1.322 13.143 1.00 92.62 89 PHE A O 1
ATOM 726 N N . GLU A 1 90 ? -11.985 -2.551 14.906 1.00 93.62 90 GLU A N 1
ATOM 727 C CA . GLU A 1 90 ? -10.733 -3.310 14.992 1.00 93.62 90 GLU A CA 1
ATOM 728 C C . GLU A 1 90 ? -10.453 -4.065 13.687 1.00 93.62 90 GLU A C 1
ATOM 730 O O . GLU A 1 90 ? -9.358 -3.948 13.136 1.00 93.62 90 GLU A O 1
ATOM 735 N N . LYS A 1 91 ? -11.462 -4.745 13.125 1.00 92.88 91 LYS A N 1
ATOM 736 C CA . LYS A 1 91 ? -11.334 -5.446 11.836 1.00 92.88 91 LYS A CA 1
ATOM 737 C C . LYS A 1 91 ? -10.981 -4.519 10.677 1.00 92.88 91 LYS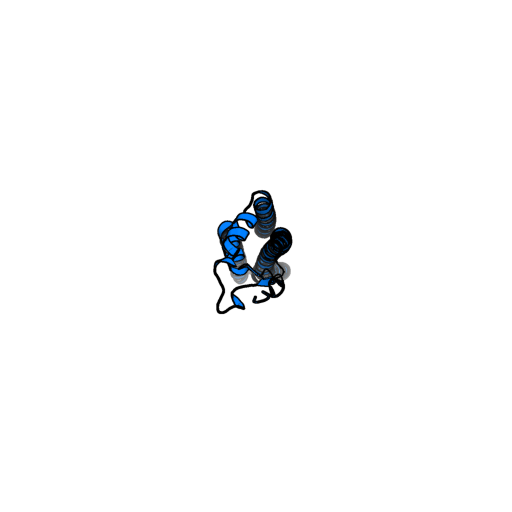 A C 1
ATOM 739 O O . LYS A 1 91 ? -10.253 -4.918 9.772 1.00 92.88 91 LYS A O 1
ATOM 744 N N . VAL A 1 92 ? -11.455 -3.272 10.683 1.00 90.50 92 VAL A N 1
ATOM 745 C CA . VAL A 1 92 ? -11.037 -2.286 9.671 1.00 90.50 92 VAL A CA 1
ATOM 746 C C . VAL A 1 92 ? -9.528 -2.039 9.752 1.00 90.50 92 VAL A C 1
ATOM 748 O O . VAL A 1 92 ? -8.863 -1.968 8.716 1.00 90.50 92 VAL A O 1
ATOM 751 N N . ILE A 1 93 ? -8.973 -1.951 10.962 1.00 92.50 93 ILE A N 1
ATOM 752 C CA . ILE A 1 93 ? -7.538 -1.734 11.178 1.00 92.50 93 ILE A CA 1
ATOM 753 C C . ILE A 1 93 ? -6.732 -2.981 10.795 1.00 92.50 93 ILE A C 1
ATOM 755 O O . ILE A 1 93 ? -5.705 -2.852 10.131 1.00 92.50 93 ILE A O 1
ATOM 759 N N . THR A 1 94 ? -7.168 -4.175 11.204 1.00 92.75 94 THR A N 1
ATOM 760 C CA . THR A 1 94 ? -6.389 -5.410 11.009 1.00 92.75 94 THR A CA 1
ATOM 761 C C . THR A 1 94 ? -6.511 -5.992 9.607 1.00 92.75 94 THR A C 1
ATOM 763 O O . THR A 1 94 ? -5.532 -6.534 9.094 1.00 92.75 94 THR A O 1
ATOM 766 N N . ASP A 1 95 ? -7.676 -5.859 8.971 1.00 92.94 95 ASP A N 1
ATOM 767 C CA . ASP A 1 95 ? -7.988 -6.578 7.735 1.00 92.94 95 ASP A CA 1
ATOM 768 C C . ASP A 1 95 ? -8.053 -5.611 6.547 1.00 92.94 95 ASP A C 1
ATOM 770 O O . ASP A 1 95 ? -7.344 -5.785 5.551 1.00 92.94 95 ASP A O 1
ATOM 774 N N . SER A 1 96 ? -8.866 -4.555 6.650 1.00 91.06 96 SER A N 1
ATOM 775 C CA . SER A 1 96 ? -9.127 -3.647 5.525 1.00 91.06 96 SER A CA 1
ATOM 776 C C . SER A 1 96 ? -7.929 -2.759 5.201 1.00 91.06 96 SER A C 1
ATOM 778 O O . SER A 1 96 ? -7.567 -2.607 4.032 1.00 91.06 96 SER A O 1
ATOM 780 N N . LEU A 1 97 ? -7.285 -2.185 6.218 1.00 92.69 97 LEU A N 1
ATOM 781 C CA . LEU A 1 97 ? -6.194 -1.235 6.021 1.00 92.69 97 LEU A CA 1
ATOM 782 C C . LEU A 1 97 ? -4.992 -1.876 5.281 1.00 92.69 97 LEU A C 1
ATOM 784 O O . LEU A 1 97 ? -4.572 -1.319 4.258 1.00 92.69 97 LEU A O 1
ATOM 788 N N . PRO A 1 98 ? -4.485 -3.072 5.657 1.00 93.19 98 PRO A N 1
ATOM 789 C CA . PRO A 1 98 ? -3.445 -3.755 4.883 1.00 93.19 98 PRO A CA 1
ATOM 790 C C . PRO A 1 98 ? -3.865 -4.097 3.448 1.00 93.19 98 PRO A C 1
ATOM 792 O O . PRO A 1 98 ? -3.038 -4.023 2.534 1.00 93.19 98 PRO A O 1
ATOM 795 N N . VAL A 1 99 ? -5.135 -4.459 3.228 1.00 93.44 99 VAL A N 1
ATOM 796 C CA . VAL A 1 99 ? -5.670 -4.745 1.887 1.00 93.44 99 VAL A CA 1
ATOM 797 C C . VAL A 1 99 ? -5.645 -3.494 1.013 1.00 93.44 99 VAL A C 1
ATOM 799 O O . VAL A 1 99 ? -5.214 -3.572 -0.135 1.00 93.44 99 VAL A O 1
ATOM 802 N N . MET A 1 100 ? -6.008 -2.330 1.553 1.00 93.38 100 MET A N 1
ATOM 803 C CA . MET A 1 100 ? -5.938 -1.068 0.811 1.00 93.38 100 MET A CA 1
ATOM 804 C C . MET A 1 100 ? -4.506 -0.729 0.386 1.00 93.38 100 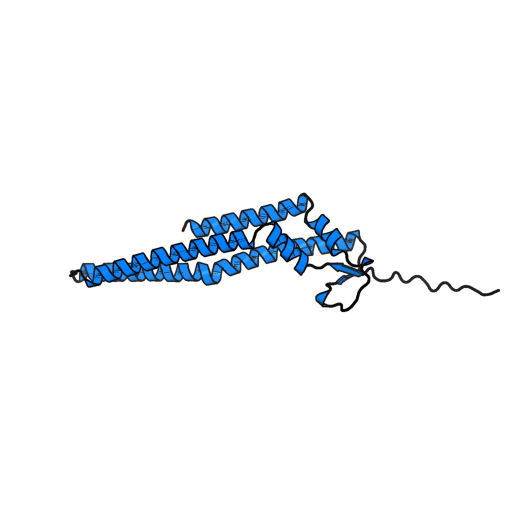MET A C 1
ATOM 806 O O . MET A 1 100 ? -4.286 -0.344 -0.763 1.00 93.38 100 MET A O 1
ATOM 810 N N . ARG A 1 101 ? -3.515 -0.926 1.269 1.00 94.56 101 ARG A N 1
ATOM 811 C CA . ARG A 1 101 ? -2.099 -0.739 0.903 1.00 94.56 101 ARG A CA 1
ATOM 812 C C . ARG A 1 101 ? -1.673 -1.710 -0.191 1.00 94.56 101 ARG A C 1
ATOM 814 O O . ARG A 1 101 ? -1.017 -1.295 -1.140 1.00 94.56 101 ARG A O 1
ATOM 821 N N . LYS A 1 102 ? -2.049 -2.989 -0.089 1.00 94.06 102 LYS A N 1
ATOM 822 C CA . LYS A 1 102 ? -1.773 -3.978 -1.145 1.00 94.06 102 LYS A CA 1
ATOM 823 C C . LYS A 1 102 ? -2.403 -3.573 -2.479 1.00 94.06 102 LYS A C 1
ATOM 825 O O . LYS A 1 102 ? -1.738 -3.687 -3.500 1.00 94.06 102 LYS A O 1
ATOM 830 N N . GLY A 1 103 ? -3.633 -3.058 -2.467 1.00 93.62 103 GLY A N 1
ATOM 831 C CA . GLY A 1 103 ? -4.308 -2.546 -3.661 1.00 93.62 103 GLY A CA 1
ATOM 832 C C . GLY A 1 103 ? -3.548 -1.394 -4.321 1.00 93.62 103 GLY A C 1
ATOM 833 O O . GLY A 1 103 ? -3.298 -1.435 -5.521 1.00 93.62 103 GLY A O 1
ATOM 834 N N . LEU A 1 104 ? -3.093 -0.412 -3.535 1.00 95.19 104 LEU A N 1
ATOM 835 C CA . LEU A 1 104 ? -2.253 0.681 -4.036 1.00 95.19 104 LEU A CA 1
ATOM 836 C C . LEU A 1 104 ? -0.959 0.167 -4.690 1.00 95.19 104 LEU A C 1
ATOM 838 O O . LEU A 1 104 ? -0.604 0.601 -5.784 1.00 95.19 104 LEU A O 1
ATOM 842 N N . LEU A 1 105 ? -0.261 -0.768 -4.038 1.00 94.06 105 LEU A N 1
ATOM 843 C CA . LEU A 1 105 ? 0.972 -1.342 -4.585 1.00 94.06 105 LEU A CA 1
ATOM 844 C C . LEU A 1 105 ? 0.716 -2.136 -5.872 1.00 94.06 105 LEU A C 1
ATOM 846 O O . LEU A 1 105 ? 1.493 -2.021 -6.814 1.00 94.06 105 LEU A O 1
ATOM 850 N N . ALA A 1 106 ? -0.399 -2.866 -5.953 1.00 93.50 106 ALA A N 1
ATOM 851 C CA . ALA A 1 106 ? -0.794 -3.572 -7.169 1.00 93.50 106 ALA A CA 1
ATOM 852 C C . ALA A 1 106 ? -1.047 -2.607 -8.341 1.00 93.50 106 ALA A C 1
ATOM 854 O O . ALA A 1 106 ? -0.677 -2.905 -9.474 1.00 93.50 106 ALA A O 1
ATOM 855 N N . HIS A 1 107 ? -1.614 -1.423 -8.083 1.00 93.75 107 HIS A N 1
ATOM 856 C 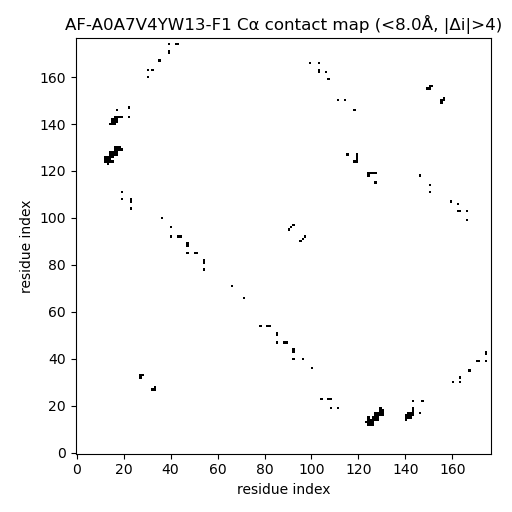CA . HIS A 1 107 ? -1.746 -0.389 -9.112 1.00 93.75 107 HIS A CA 1
ATOM 857 C C . HIS A 1 107 ? -0.390 0.137 -9.595 1.00 93.75 107 HIS A C 1
ATOM 859 O O . HIS A 1 107 ? -0.214 0.352 -10.793 1.00 93.75 107 HIS A O 1
ATOM 865 N N . PHE A 1 108 ? 0.581 0.314 -8.693 1.00 93.44 108 PHE A N 1
ATOM 866 C CA . PHE A 1 108 ? 1.933 0.716 -9.090 1.00 93.44 108 PHE A CA 1
ATOM 867 C C . PHE A 1 108 ? 2.585 -0.351 -9.972 1.00 93.44 108 PHE A C 1
ATOM 869 O O . PHE A 1 108 ? 3.149 -0.026 -11.014 1.00 93.44 108 PHE A O 1
ATOM 876 N N . GLU A 1 109 ? 2.469 -1.620 -9.583 1.00 92.06 109 GLU A N 1
ATOM 877 C CA . GLU A 1 109 ? 2.979 -2.748 -10.364 1.00 92.06 109 GLU A CA 1
ATOM 878 C C . GLU A 1 109 ? 2.337 -2.834 -11.752 1.00 92.06 109 GLU A C 1
ATOM 880 O O . GLU A 1 109 ? 3.033 -3.132 -12.721 1.00 92.06 109 GLU A O 1
ATOM 885 N N . GLU A 1 110 ? 1.041 -2.537 -11.876 1.00 93.19 110 GLU A N 1
ATOM 886 C CA . GLU A 1 110 ? 0.353 -2.532 -13.169 1.00 93.19 110 GLU A CA 1
ATOM 887 C C . GLU A 1 110 ? 0.854 -1.406 -14.085 1.00 93.19 110 GLU A C 1
ATOM 889 O O . GLU A 1 110 ? 1.115 -1.652 -15.263 1.00 93.19 110 GLU A O 1
ATOM 894 N N . ILE A 1 111 ? 1.080 -0.198 -13.553 1.00 92.81 111 ILE A N 1
ATOM 895 C CA . ILE A 1 111 ? 1.689 0.898 -14.328 1.00 92.81 111 ILE A CA 1
ATOM 896 C C . ILE A 1 111 ? 3.096 0.511 -14.781 1.00 92.81 111 ILE A C 1
ATOM 898 O O . ILE A 1 111 ? 3.433 0.675 -15.954 1.00 92.81 111 ILE A O 1
ATOM 902 N N . ILE A 1 112 ? 3.912 -0.038 -13.875 1.00 93.69 112 ILE A N 1
ATOM 903 C CA . IL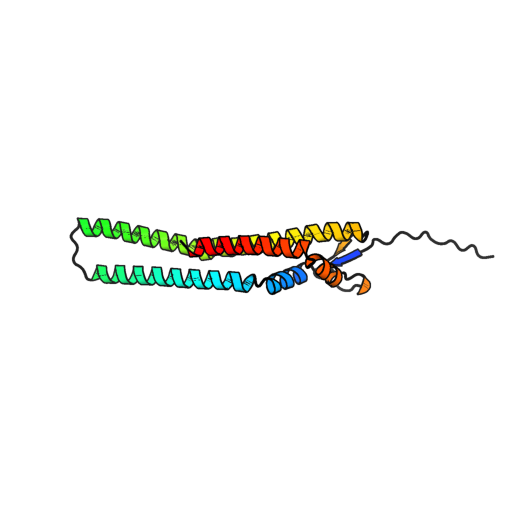E A 1 112 ? 5.269 -0.485 -14.201 1.00 93.69 112 ILE A CA 1
ATOM 904 C C . ILE A 1 112 ? 5.227 -1.554 -15.295 1.00 93.69 112 ILE A C 1
ATOM 906 O O . ILE A 1 112 ? 5.956 -1.454 -16.278 1.00 93.69 112 ILE A O 1
ATOM 910 N N . ARG A 1 113 ? 4.346 -2.550 -15.170 1.00 92.31 113 ARG A N 1
ATOM 911 C CA . ARG A 1 113 ? 4.166 -3.613 -16.164 1.00 92.31 113 ARG A CA 1
ATOM 912 C C . ARG A 1 113 ? 3.741 -3.061 -17.522 1.00 92.31 113 ARG A C 1
ATOM 914 O O . ARG A 1 113 ? 4.304 -3.471 -18.536 1.00 92.31 113 ARG A O 1
ATOM 921 N N . SER A 1 114 ? 2.778 -2.141 -17.544 1.00 92.75 114 SER A N 1
ATOM 922 C CA . SER A 1 114 ? 2.348 -1.463 -18.768 1.00 92.75 114 SER A CA 1
ATOM 923 C C . SER A 1 114 ? 3.525 -0.740 -19.422 1.00 92.75 114 SER A C 1
ATOM 925 O O . SER A 1 114 ? 3.771 -0.911 -20.614 1.00 92.75 114 SER A O 1
ATOM 927 N N . GLU A 1 115 ? 4.324 -0.015 -18.640 1.00 92.88 115 GLU A N 1
ATOM 928 C CA . GLU A 1 115 ? 5.470 0.716 -19.171 1.00 92.88 115 GLU A CA 1
ATOM 929 C C . GLU A 1 115 ? 6.589 -0.216 -19.656 1.00 92.88 115 GLU A C 1
ATOM 931 O O . GLU A 1 115 ? 7.222 0.082 -20.667 1.00 92.88 115 GLU A O 1
ATOM 936 N N . ILE A 1 116 ? 6.797 -1.375 -19.016 1.00 93.56 116 ILE A N 1
ATOM 937 C CA . ILE A 1 116 ? 7.729 -2.410 -19.499 1.00 93.56 116 ILE A CA 1
ATOM 938 C C . ILE A 1 116 ? 7.325 -2.879 -20.898 1.00 93.56 116 ILE A C 1
ATOM 940 O O . ILE A 1 116 ? 8.185 -3.002 -21.765 1.00 93.56 116 ILE A O 1
ATOM 944 N N . GLN A 1 117 ? 6.035 -3.113 -21.156 1.00 92.44 117 GLN A N 1
ATOM 945 C CA . GLN A 1 117 ? 5.569 -3.544 -22.482 1.00 92.44 117 GLN A CA 1
ATOM 946 C C . GLN A 1 117 ? 5.856 -2.492 -23.562 1.00 92.44 117 GLN A C 1
ATOM 948 O O . GLN A 1 117 ? 6.287 -2.830 -24.671 1.00 92.44 117 GLN A O 1
ATOM 953 N N . VAL A 1 118 ? 5.665 -1.212 -23.233 1.00 91.94 118 VAL A N 1
ATOM 954 C CA . VAL A 1 118 ? 6.004 -0.112 -24.144 1.00 91.94 118 VAL A CA 1
ATOM 955 C C . VAL A 1 118 ? 7.520 -0.041 -24.353 1.00 91.94 118 VAL A C 1
ATOM 957 O O . VAL A 1 118 ? 7.979 0.027 -25.493 1.00 91.94 118 VAL A O 1
ATOM 960 N N . PHE A 1 119 ? 8.305 -0.146 -23.278 1.00 91.25 119 PHE A N 1
ATOM 961 C CA . PHE A 1 119 ? 9.767 -0.139 -23.332 1.00 91.25 119 PHE A CA 1
ATOM 962 C C . PHE A 1 119 ? 10.322 -1.269 -24.207 1.00 91.25 119 PHE A C 1
ATOM 964 O O . PHE A 1 119 ? 11.201 -1.022 -25.032 1.00 91.25 119 PHE A O 1
ATOM 971 N N . ILE A 1 120 ? 9.783 -2.486 -24.065 1.00 91.12 120 ILE A N 1
ATOM 972 C CA . ILE A 1 120 ? 10.121 -3.656 -24.887 1.00 91.12 120 ILE A CA 1
ATOM 973 C C . ILE A 1 120 ? 9.903 -3.344 -26.368 1.00 91.12 120 ILE A C 1
ATOM 975 O O . ILE A 1 120 ? 10.792 -3.564 -27.189 1.00 91.12 120 ILE A O 1
ATOM 979 N N . THR A 1 121 ? 8.740 -2.782 -26.698 1.00 90.50 121 THR A N 1
ATOM 980 C CA . THR A 1 121 ? 8.360 -2.471 -28.081 1.00 90.50 121 THR A CA 1
ATOM 981 C C . THR A 1 121 ? 9.278 -1.415 -28.697 1.00 90.50 121 THR A C 1
ATOM 983 O O . THR A 1 121 ? 9.771 -1.590 -29.811 1.00 90.50 121 THR A O 1
ATOM 986 N N . GLU A 1 122 ? 9.547 -0.329 -27.973 1.00 90.06 122 GLU A N 1
ATOM 987 C CA . GLU A 1 122 ? 10.362 0.784 -28.471 1.00 90.06 122 GLU A CA 1
ATOM 988 C C . GLU A 1 122 ? 11.841 0.420 -28.622 1.00 90.06 122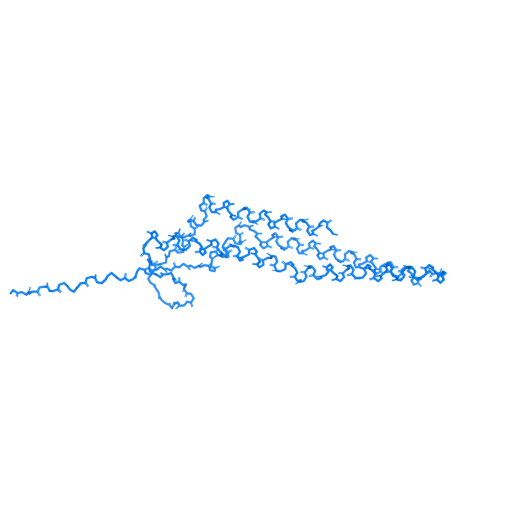 GLU A C 1
ATOM 990 O O . GLU A 1 122 ? 12.469 0.771 -29.623 1.00 90.06 122 GLU A O 1
ATOM 995 N N . ASN A 1 123 ? 12.388 -0.336 -27.669 1.00 88.06 123 ASN A N 1
ATOM 996 C CA . ASN A 1 123 ? 13.791 -0.754 -27.693 1.00 88.06 123 ASN A CA 1
A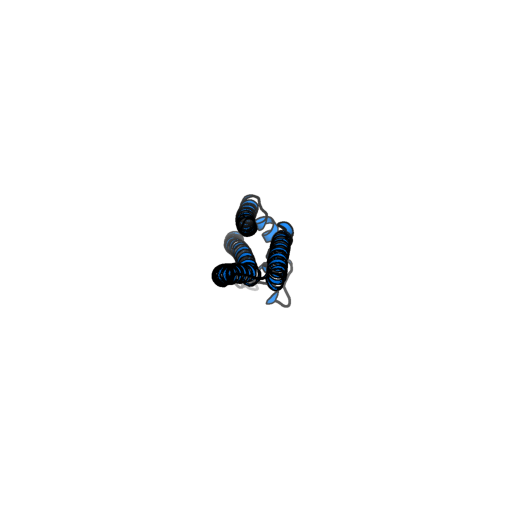TOM 997 C C . ASN A 1 123 ? 14.029 -2.033 -28.502 1.00 88.06 123 ASN A C 1
ATOM 999 O O . ASN A 1 123 ? 15.178 -2.449 -28.696 1.00 88.06 123 ASN A O 1
ATOM 1003 N N . ARG A 1 124 ? 12.951 -2.628 -29.035 1.00 87.75 124 ARG A N 1
ATOM 1004 C CA . ARG A 1 124 ? 12.960 -3.916 -29.737 1.00 87.75 124 ARG A CA 1
ATOM 1005 C C . ARG A 1 124 ? 13.608 -5.005 -28.883 1.00 87.75 124 ARG A C 1
ATOM 1007 O O . ARG A 1 124 ? 14.430 -5.765 -29.387 1.00 87.75 124 ARG A O 1
ATOM 1014 N N . CYS A 1 125 ? 13.301 -5.013 -27.590 1.00 88.25 125 CYS A N 1
ATOM 1015 C CA . CYS A 1 125 ? 13.718 -6.083 -26.698 1.00 88.25 125 CYS A CA 1
ATOM 1016 C C . CYS A 1 125 ? 12.829 -7.306 -26.930 1.00 88.25 125 CYS A C 1
ATOM 1018 O O . CYS A 1 125 ? 11.636 -7.161 -27.181 1.00 88.25 125 CYS A O 1
ATOM 1020 N N . ASP A 1 126 ? 13.391 -8.502 -26.808 1.00 87.75 126 ASP A N 1
ATOM 1021 C CA . ASP A 1 126 ? 12.616 -9.747 -26.900 1.00 87.75 126 ASP A CA 1
ATOM 1022 C C . ASP A 1 126 ? 12.208 -10.249 -25.512 1.00 87.75 126 ASP A C 1
ATOM 1024 O O . ASP A 1 126 ? 11.161 -10.870 -25.336 1.00 87.75 126 ASP A O 1
ATOM 1028 N N . VAL A 1 127 ? 13.042 -9.964 -24.508 1.00 88.00 127 VAL A N 1
ATOM 1029 C CA . VAL A 1 127 ? 12.854 -10.397 -23.124 1.00 88.00 127 VAL A CA 1
ATOM 1030 C C . VAL A 1 127 ? 13.314 -9.293 -22.182 1.00 88.00 127 VAL A C 1
ATOM 1032 O O . VAL A 1 127 ? 14.385 -8.713 -22.364 1.00 88.00 127 VAL A O 1
ATOM 1035 N N . VAL A 1 128 ? 12.520 -9.053 -21.139 1.00 90.81 128 VAL A N 1
ATOM 1036 C CA . VAL A 1 128 ? 12.952 -8.320 -19.947 1.00 90.81 128 VAL A CA 1
ATOM 1037 C C . VAL A 1 128 ? 13.109 -9.310 -18.803 1.00 90.81 128 VAL A C 1
ATOM 1039 O O . VAL A 1 128 ? 12.177 -10.048 -18.484 1.00 90.81 128 VAL A O 1
ATOM 1042 N N . ALA A 1 129 ? 14.291 -9.334 -18.199 1.00 90.50 129 ALA A N 1
ATOM 1043 C CA . ALA A 1 129 ? 14.614 -10.175 -17.057 1.00 90.50 129 ALA A CA 1
ATOM 1044 C C . ALA A 1 129 ? 14.769 -9.340 -15.778 1.00 90.50 129 ALA A C 1
ATOM 1046 O O . ALA A 1 129 ? 15.054 -8.145 -15.819 1.00 90.50 129 ALA A O 1
ATOM 1047 N N . SER A 1 130 ? 14.612 -10.000 -14.632 1.00 89.00 130 SER A N 1
ATOM 1048 C CA . SER A 1 130 ? 15.024 -9.463 -13.332 1.00 89.00 130 SER A CA 1
ATOM 1049 C C . SER A 1 130 ? 16.342 -10.108 -12.915 1.00 89.00 130 SER A C 1
ATOM 1051 O O . SER A 1 130 ? 16.532 -11.316 -13.091 1.00 89.00 130 SER A O 1
ATOM 1053 N N . THR A 1 131 ? 17.216 -9.323 -12.291 1.00 87.12 131 THR A N 1
ATOM 1054 C CA . THR A 1 131 ? 18.468 -9.771 -11.672 1.00 87.12 131 THR A CA 1
ATOM 1055 C C . THR A 1 131 ? 18.259 -10.846 -10.612 1.00 87.12 131 THR A C 1
ATOM 1057 O O . THR A 1 131 ? 19.162 -11.640 -10.387 1.00 87.12 131 THR A O 1
ATOM 1060 N N . ARG A 1 132 ? 17.064 -10.980 -10.013 1.00 85.50 132 ARG A N 1
ATOM 1061 C CA . ARG A 1 132 ? 16.767 -12.086 -9.078 1.00 85.50 132 ARG A CA 1
ATOM 1062 C C . ARG A 1 132 ? 16.980 -13.471 -9.689 1.00 85.50 132 ARG A C 1
ATOM 1064 O O . ARG A 1 132 ? 17.216 -14.425 -8.955 1.00 85.50 132 ARG A O 1
ATOM 1071 N N . ASN A 1 133 ? 16.889 -13.574 -11.012 1.00 83.88 133 ASN A N 1
ATOM 1072 C CA . ASN A 1 133 ? 17.058 -14.821 -11.751 1.00 83.88 133 ASN A CA 1
ATOM 1073 C C . ASN A 1 133 ? 18.430 -14.925 -12.438 1.00 83.88 133 ASN A C 1
ATOM 1075 O O . ASN A 1 133 ? 18.660 -15.874 -13.186 1.00 83.88 133 ASN A O 1
ATOM 1079 N N . LEU A 1 134 ? 19.330 -13.959 -12.222 1.00 86.00 134 LEU A N 1
ATOM 1080 C CA . LEU A 1 134 ? 20.608 -13.850 -12.920 1.00 86.00 134 LEU A CA 1
ATOM 1081 C C . LEU A 1 134 ? 21.749 -13.699 -11.912 1.00 86.00 134 LEU A C 1
ATOM 1083 O O . LEU A 1 134 ? 21.733 -12.817 -11.063 1.00 86.00 134 LEU A O 1
ATOM 1087 N N . LEU A 1 135 ? 22.771 -14.546 -12.025 1.00 86.88 135 LEU A N 1
ATOM 1088 C CA . LEU A 1 135 ? 23.969 -14.439 -11.184 1.00 86.88 135 LEU A CA 1
ATOM 1089 C C . LEU A 1 135 ? 24.972 -13.417 -11.732 1.00 86.88 135 LEU A C 1
ATOM 1091 O O . LEU A 1 135 ? 25.655 -12.751 -10.961 1.00 86.88 135 LEU A O 1
ATOM 1095 N N . PHE A 1 136 ? 25.056 -13.302 -13.060 1.00 87.62 136 PHE A N 1
ATOM 1096 C CA . PHE A 1 136 ? 25.982 -12.421 -13.767 1.00 87.62 136 PHE A CA 1
ATOM 1097 C C . PHE A 1 136 ? 25.319 -11.904 -15.043 1.00 87.62 136 PHE A C 1
ATOM 1099 O O . PHE A 1 136 ? 24.588 -12.644 -15.703 1.00 87.62 136 PHE A O 1
ATOM 1106 N N . PHE A 1 137 ? 25.588 -10.650 -15.387 1.00 88.81 137 PHE A N 1
ATOM 1107 C CA . PHE A 1 137 ? 25.146 -10.014 -16.623 1.00 88.81 137 PHE A CA 1
ATOM 1108 C C . PHE A 1 137 ? 26.072 -8.843 -16.970 1.00 88.81 137 PHE A C 1
ATOM 1110 O O . PHE A 1 137 ? 26.777 -8.322 -16.105 1.00 88.81 137 PHE A O 1
ATOM 1117 N N . GLU A 1 138 ? 26.071 -8.447 -18.239 1.00 87.56 138 GLU A N 1
ATOM 1118 C CA . GLU A 1 138 ? 26.787 -7.262 -18.714 1.00 87.56 138 GLU A CA 1
ATOM 1119 C C . GLU A 1 138 ? 26.034 -5.985 -18.280 1.00 87.56 138 GLU A C 1
ATOM 1121 O O . GLU A 1 138 ? 24.824 -5.902 -18.501 1.00 87.56 138 GLU A O 1
ATOM 1126 N N . PRO A 1 139 ? 26.682 -4.984 -17.654 1.00 86.81 139 PRO A N 1
ATOM 1127 C CA . PRO A 1 139 ? 26.003 -3.764 -17.199 1.00 86.81 139 PRO A CA 1
ATOM 1128 C C . PRO A 1 139 ? 25.221 -3.027 -18.298 1.00 86.81 139 PRO A C 1
ATOM 1130 O O . PRO A 1 139 ? 24.226 -2.370 -18.019 1.00 86.81 139 PRO A O 1
ATOM 1133 N N . GLU A 1 140 ? 25.632 -3.158 -19.559 1.00 86.44 140 GLU A N 1
ATOM 1134 C CA . GLU A 1 140 ? 25.032 -2.515 -20.730 1.00 86.44 140 GLU A CA 1
ATOM 1135 C C . GLU A 1 140 ? 23.606 -3.000 -21.039 1.00 86.44 140 GLU A C 1
ATOM 1137 O O . GLU A 1 140 ? 22.853 -2.315 -21.750 1.00 86.44 140 GLU A O 1
ATOM 1142 N N . ILE A 1 141 ? 23.230 -4.179 -20.534 1.00 89.31 141 ILE A N 1
ATOM 1143 C CA . ILE A 1 141 ? 21.871 -4.710 -20.670 1.00 89.31 141 ILE A CA 1
ATOM 1144 C C . ILE A 1 141 ? 20.971 -4.340 -19.485 1.00 89.31 141 ILE A C 1
ATOM 1146 O O . ILE A 1 141 ? 19.760 -4.536 -19.582 1.00 89.31 141 ILE A O 1
ATOM 1150 N N . ASP A 1 142 ? 21.512 -3.758 -18.409 1.00 91.94 142 ASP A N 1
ATOM 1151 C CA . ASP A 1 142 ? 20.714 -3.178 -17.327 1.00 91.94 142 ASP A CA 1
ATOM 1152 C C . ASP A 1 142 ? 20.146 -1.823 -17.748 1.00 91.94 142 ASP A C 1
ATOM 1154 O O . ASP A 1 142 ? 20.857 -0.860 -18.032 1.00 91.94 142 ASP A O 1
ATOM 1158 N N . ARG A 1 143 ? 18.819 -1.771 -17.818 1.00 93.12 143 ARG A N 1
ATOM 1159 C CA . ARG A 1 143 ? 18.043 -0.608 -18.250 1.00 93.12 143 ARG A CA 1
ATOM 1160 C C . ARG A 1 143 ? 17.227 -0.019 -17.110 1.00 93.12 143 ARG A C 1
ATOM 1162 O O . ARG A 1 143 ? 16.373 0.827 -17.353 1.00 93.12 143 ARG A O 1
ATOM 1169 N N . THR A 1 144 ? 17.482 -0.432 -15.868 1.00 93.31 144 THR A N 1
ATOM 1170 C CA . THR A 1 144 ? 16.704 -0.017 -14.695 1.00 93.31 144 THR A CA 1
ATOM 1171 C C . THR A 1 144 ? 16.676 1.504 -14.524 1.00 93.31 144 THR A C 1
ATOM 1173 O O . THR A 1 144 ? 15.604 2.069 -14.314 1.00 93.31 144 THR A O 1
ATOM 1176 N N . GLU A 1 145 ? 17.821 2.184 -14.635 1.00 91.88 145 GLU A N 1
ATOM 1177 C CA . GLU A 1 145 ? 17.898 3.647 -14.481 1.00 91.88 145 GLU A CA 1
ATOM 1178 C C . GLU A 1 145 ? 17.189 4.387 -15.625 1.00 91.88 145 GLU A C 1
ATOM 1180 O O . GLU A 1 145 ? 16.380 5.285 -15.388 1.00 91.88 145 GLU A O 1
ATOM 1185 N N . GLU A 1 146 ? 17.435 3.969 -16.868 1.00 92.06 146 GLU A N 1
ATOM 1186 C CA . GLU A 1 146 ? 16.772 4.514 -18.058 1.00 92.06 146 GLU A CA 1
ATOM 1187 C C . GLU A 1 146 ? 15.244 4.386 -17.940 1.00 92.06 146 GLU A C 1
ATOM 1189 O O . GLU A 1 146 ? 14.488 5.339 -18.154 1.00 92.06 146 GLU A O 1
ATOM 1194 N N . PHE A 1 147 ? 14.788 3.209 -17.518 1.00 93.75 147 PHE A N 1
ATOM 1195 C CA . PHE A 1 147 ? 13.383 2.910 -17.317 1.00 93.75 147 PHE A CA 1
ATOM 1196 C C . PHE A 1 147 ? 12.774 3.693 -16.140 1.00 93.75 147 PHE A C 1
ATOM 1198 O O . PHE A 1 147 ? 11.631 4.143 -16.225 1.00 93.75 147 PHE A O 1
ATOM 1205 N N . TYR A 1 148 ? 13.532 3.943 -15.068 1.00 93.31 148 TYR A N 1
ATOM 1206 C CA . TYR A 1 148 ? 13.097 4.796 -13.959 1.00 93.31 148 TYR A CA 1
ATOM 1207 C C . TYR A 1 148 ? 12.823 6.242 -14.395 1.00 93.31 148 TYR A C 1
ATOM 1209 O O . TYR A 1 148 ? 11.784 6.813 -14.051 1.00 93.31 148 TYR A O 1
ATOM 1217 N N . ILE A 1 149 ? 13.728 6.838 -15.178 1.00 91.81 149 ILE A N 1
ATOM 1218 C CA . ILE A 1 149 ? 13.563 8.203 -15.707 1.00 91.81 149 ILE A CA 1
ATOM 1219 C C . ILE A 1 149 ? 12.274 8.294 -16.532 1.00 91.81 149 ILE A C 1
ATOM 1221 O O . ILE A 1 149 ? 11.513 9.258 -16.436 1.00 91.81 149 ILE A O 1
ATOM 1225 N N . ARG A 1 150 ? 11.993 7.250 -17.310 1.00 90.00 150 ARG A N 1
ATOM 1226 C CA . ARG A 1 150 ? 10.772 7.135 -18.103 1.00 90.00 150 ARG A CA 1
ATOM 1227 C C . ARG A 1 150 ? 9.514 7.016 -17.236 1.00 90.00 150 ARG A C 1
ATOM 1229 O O . ARG A 1 150 ? 8.562 7.770 -17.449 1.00 90.00 150 ARG A O 1
ATOM 1236 N N . LEU A 1 151 ? 9.526 6.140 -16.231 1.00 90.50 151 LEU A N 1
ATOM 1237 C CA . LEU A 1 151 ? 8.428 5.973 -15.268 1.00 90.50 151 LEU A CA 1
ATOM 1238 C C . LEU A 1 151 ? 8.108 7.256 -14.493 1.00 90.50 151 LEU A C 1
ATOM 1240 O O . LEU A 1 151 ? 6.960 7.489 -14.126 1.00 90.50 151 LEU A O 1
ATOM 1244 N N . THR A 1 152 ? 9.114 8.092 -14.246 1.00 88.69 152 THR A N 1
ATOM 1245 C CA . THR A 1 152 ? 8.969 9.354 -13.505 1.00 88.69 152 THR A CA 1
ATOM 1246 C C . THR A 1 152 ? 8.794 10.574 -14.412 1.00 88.69 152 THR A C 1
ATOM 1248 O O . THR A 1 152 ? 8.711 11.709 -13.931 1.00 88.69 152 THR A O 1
ATOM 1251 N N . SER A 1 153 ? 8.660 10.361 -15.725 1.00 90.25 153 SER A N 1
ATOM 1252 C CA . SER A 1 153 ? 8.282 11.408 -16.673 1.00 90.25 153 SER A CA 1
ATOM 1253 C C . SER A 1 153 ? 6.909 12.002 -16.329 1.00 90.25 153 SER A C 1
ATOM 1255 O O . SER A 1 153 ? 6.057 11.352 -15.721 1.00 90.25 153 SER A O 1
ATOM 1257 N N . ARG A 1 154 ? 6.666 13.258 -16.737 1.00 82.56 154 ARG A N 1
ATOM 1258 C CA . ARG A 1 154 ? 5.441 14.008 -16.389 1.00 82.56 154 ARG A CA 1
ATOM 1259 C C . ARG A 1 154 ? 4.120 13.231 -16.543 1.00 82.56 154 ARG A C 1
ATOM 1261 O O . ARG A 1 154 ? 3.342 13.283 -15.593 1.00 82.56 154 ARG A O 1
ATOM 1268 N N . PRO A 1 155 ? 3.823 12.544 -17.668 1.00 85.88 155 PRO A N 1
ATOM 1269 C CA . PRO A 1 155 ? 2.535 11.866 -17.813 1.00 85.88 155 PRO A CA 1
ATOM 1270 C C . PRO A 1 155 ? 2.361 10.718 -16.811 1.00 85.88 155 PRO A C 1
ATOM 1272 O O . PRO A 1 155 ? 1.302 10.600 -16.202 1.00 85.88 155 PRO A O 1
ATOM 1275 N N . ARG A 1 156 ? 3.407 9.917 -16.583 1.00 86.88 156 ARG A N 1
ATOM 1276 C CA . ARG A 1 156 ? 3.351 8.774 -15.661 1.00 86.88 156 ARG A CA 1
ATOM 1277 C C . ARG A 1 156 ? 3.385 9.200 -14.204 1.00 86.88 156 ARG A C 1
ATOM 1279 O O . ARG A 1 156 ? 2.611 8.689 -13.401 1.00 86.88 156 ARG A O 1
ATOM 1286 N N . ARG A 1 157 ? 4.187 10.213 -13.869 1.00 91.00 157 ARG A N 1
ATOM 1287 C CA . ARG A 1 157 ? 4.185 10.817 -12.533 1.00 91.00 157 ARG A CA 1
ATOM 1288 C C . ARG A 1 157 ? 2.785 11.291 -12.131 1.00 91.00 157 ARG A C 1
ATOM 1290 O O . ARG A 1 157 ? 2.348 10.991 -11.027 1.00 91.00 157 ARG A O 1
ATOM 1297 N N . ALA A 1 158 ? 2.072 11.971 -13.032 1.00 92.06 158 ALA A N 1
ATOM 1298 C CA . ALA A 1 158 ? 0.711 12.442 -12.771 1.00 92.06 158 ALA A CA 1
ATOM 1299 C C . ALA A 1 158 ? -0.280 11.287 -12.526 1.00 92.06 158 ALA A C 1
ATOM 1301 O O . ALA A 1 158 ? -1.198 11.417 -11.717 1.00 92.06 158 ALA A O 1
ATOM 1302 N N . GLU A 1 159 ? -0.092 10.149 -13.196 1.00 93.12 159 GLU A N 1
ATOM 1303 C CA . GLU A 1 159 ? -0.896 8.942 -12.990 1.00 93.12 159 GLU A CA 1
ATOM 1304 C C . GLU A 1 159 ? -0.667 8.340 -11.594 1.00 93.12 159 GLU A C 1
ATOM 1306 O O . GLU A 1 159 ? -1.633 8.069 -10.879 1.00 93.12 159 GLU A O 1
ATOM 1311 N N . PHE A 1 160 ? 0.594 8.232 -11.155 1.00 93.56 160 PHE A N 1
ATOM 1312 C CA . PHE A 1 160 ? 0.919 7.831 -9.782 1.00 93.56 160 PHE A CA 1
ATOM 1313 C C . PHE A 1 160 ? 0.318 8.798 -8.755 1.00 93.56 160 PHE A C 1
ATOM 1315 O O . PHE A 1 160 ? -0.353 8.361 -7.820 1.00 93.56 160 PHE A O 1
ATOM 1322 N N . GLU A 1 161 ? 0.504 10.109 -8.944 1.00 94.06 161 GLU A N 1
ATOM 1323 C CA . GLU A 1 161 ? -0.039 11.149 -8.059 1.00 94.06 161 GLU A CA 1
ATOM 1324 C C . GLU A 1 161 ? -1.563 11.059 -7.944 1.00 94.06 161 GLU A C 1
ATOM 1326 O O . GLU A 1 161 ? -2.108 11.163 -6.844 1.00 94.06 161 GLU A O 1
ATOM 1331 N N . LYS A 1 162 ? -2.262 10.803 -9.054 1.00 95.19 162 LYS A N 1
ATOM 1332 C CA . LYS A 1 162 ? -3.712 10.594 -9.054 1.00 95.19 162 LYS A CA 1
ATOM 1333 C C . LYS A 1 162 ? -4.112 9.412 -8.167 1.00 95.19 162 LYS A C 1
ATOM 1335 O O . LYS A 1 162 ? -4.964 9.582 -7.297 1.00 95.19 162 LYS A O 1
ATOM 1340 N N . ILE A 1 163 ? -3.477 8.253 -8.339 1.00 94.94 163 ILE A N 1
ATOM 1341 C CA . ILE A 1 163 ? -3.784 7.042 -7.558 1.00 94.94 163 ILE A CA 1
ATOM 1342 C C . ILE A 1 163 ? -3.492 7.265 -6.068 1.00 94.94 163 ILE A C 1
ATOM 1344 O O . ILE A 1 163 ? -4.263 6.845 -5.206 1.00 94.94 163 ILE A O 1
ATOM 1348 N N . ILE A 1 164 ? -2.407 7.971 -5.742 1.00 95.62 164 ILE A N 1
ATOM 1349 C CA . ILE A 1 164 ? -2.080 8.320 -4.353 1.00 95.62 164 ILE A CA 1
ATOM 1350 C C . ILE A 1 164 ? -3.142 9.240 -3.760 1.00 95.62 164 ILE A C 1
ATOM 1352 O O . ILE A 1 164 ? -3.559 9.031 -2.624 1.00 95.62 164 ILE A O 1
ATOM 1356 N N . ASN A 1 165 ? -3.606 10.240 -4.509 1.00 96.06 165 ASN A N 1
ATOM 1357 C CA . ASN A 1 165 ? -4.652 11.146 -4.044 1.00 96.06 165 ASN A CA 1
ATOM 1358 C C . ASN A 1 165 ? -5.972 10.404 -3.785 1.00 96.06 165 ASN A C 1
ATOM 1360 O O . ASN A 1 165 ? -6.625 10.657 -2.773 1.00 96.06 165 ASN A O 1
ATOM 1364 N N . GLU A 1 166 ? -6.339 9.456 -4.649 1.00 95.50 166 GLU A N 1
ATOM 1365 C CA . GLU A 1 166 ? -7.501 8.580 -4.449 1.00 95.50 166 GLU A CA 1
ATOM 1366 C C . GLU A 1 166 ? -7.336 7.715 -3.192 1.00 95.50 166 GLU A C 1
ATOM 1368 O O . GLU A 1 166 ? -8.233 7.649 -2.350 1.00 95.50 166 GLU A O 1
ATOM 1373 N N . TYR A 1 167 ? -6.158 7.123 -3.002 1.00 96.12 167 TYR A N 1
ATOM 1374 C CA . TYR A 1 167 ? -5.834 6.349 -1.808 1.00 96.12 167 TYR A CA 1
ATOM 1375 C C . TYR A 1 167 ? -5.895 7.188 -0.519 1.00 96.12 167 TYR A C 1
ATOM 1377 O O . TYR A 1 167 ? -6.499 6.770 0.469 1.00 96.12 167 TYR A O 1
ATOM 1385 N N . VAL A 1 168 ? -5.335 8.399 -0.528 1.00 94.81 168 VAL A N 1
ATOM 1386 C CA . VAL A 1 168 ? -5.410 9.345 0.597 1.00 94.81 168 VAL A CA 1
ATOM 1387 C C . VAL A 1 168 ? -6.860 9.732 0.886 1.00 94.81 168 VAL A C 1
ATOM 1389 O O . VAL A 1 168 ? -7.251 9.805 2.051 1.00 94.81 168 VAL A O 1
ATOM 1392 N N . ALA A 1 169 ? -7.682 9.948 -0.142 1.00 93.38 169 ALA A N 1
ATOM 1393 C CA . ALA A 1 169 ? -9.102 10.234 0.034 1.00 93.38 169 ALA A CA 1
ATOM 1394 C C . ALA A 1 169 ? -9.841 9.070 0.714 1.00 93.38 169 ALA A C 1
ATOM 1396 O O . ALA A 1 169 ? -10.635 9.309 1.625 1.00 93.38 169 ALA A O 1
ATOM 1397 N N . LEU A 1 170 ? -9.534 7.823 0.339 1.00 92.81 170 LEU A N 1
ATOM 1398 C CA . LEU A 1 170 ? -10.092 6.634 0.987 1.00 92.81 170 LEU A CA 1
ATOM 1399 C C . LEU A 1 170 ? -9.658 6.520 2.455 1.00 92.81 170 LEU A C 1
ATOM 1401 O O . LEU A 1 170 ? -10.500 6.289 3.322 1.00 92.81 170 LEU A O 1
ATOM 1405 N N . LEU A 1 171 ? -8.375 6.741 2.762 1.00 93.31 171 LEU A N 1
ATOM 1406 C CA . LEU A 1 171 ? -7.893 6.761 4.149 1.00 93.31 171 LEU A CA 1
ATOM 1407 C C . LEU A 1 171 ? -8.583 7.860 4.967 1.00 93.31 171 LEU A C 1
ATOM 1409 O O . LEU A 1 171 ? -9.037 7.617 6.081 1.00 93.31 171 LEU A O 1
ATOM 1413 N N . ASN A 1 172 ? -8.731 9.058 4.400 1.00 91.62 172 ASN A N 1
ATOM 1414 C CA . ASN A 1 172 ? -9.436 10.162 5.049 1.00 91.62 172 ASN A CA 1
ATOM 1415 C C . ASN A 1 172 ? -10.919 9.858 5.293 1.00 91.62 172 ASN A C 1
ATOM 1417 O O . ASN A 1 172 ? -11.475 10.339 6.278 1.00 91.62 172 ASN A O 1
ATOM 1421 N N . ALA A 1 173 ? -11.564 9.082 4.421 1.00 89.94 173 ALA A N 1
ATOM 1422 C CA . ALA A 1 173 ? -12.940 8.642 4.627 1.00 89.94 173 ALA A CA 1
ATOM 1423 C C . ALA A 1 173 ? -13.051 7.663 5.806 1.00 89.94 173 ALA A C 1
ATOM 1425 O O . ALA A 1 173 ? -13.977 7.786 6.602 1.00 89.94 173 ALA A O 1
ATOM 1426 N N . LEU A 1 174 ? -12.083 6.752 5.969 1.00 87.19 174 LEU A N 1
ATOM 1427 C CA . LEU A 1 174 ? -12.030 5.850 7.125 1.00 87.19 174 LEU A CA 1
ATOM 1428 C C . LEU A 1 174 ? -11.829 6.598 8.445 1.00 87.19 174 LEU A C 1
ATOM 1430 O O . LEU A 1 174 ? -12.416 6.222 9.448 1.00 87.19 174 LEU A O 1
ATOM 1434 N N . MET A 1 175 ? -11.029 7.665 8.440 1.00 86.44 175 MET A N 1
ATOM 1435 C CA . MET A 1 175 ? -10.729 8.444 9.647 1.00 86.44 175 MET A CA 1
ATOM 1436 C C . MET A 1 175 ? -11.881 9.349 10.119 1.00 86.44 175 MET A C 1
ATOM 1438 O O . MET A 1 175 ? -11.825 9.864 11.230 1.00 86.44 175 MET A O 1
ATOM 1442 N N . LYS A 1 176 ? -12.900 9.593 9.284 1.00 80.81 176 LYS A N 1
ATOM 1443 C CA . LYS A 1 176 ? -14.050 10.454 9.621 1.00 80.81 176 LYS A CA 1
ATOM 1444 C C . LYS A 1 176 ? -15.252 9.692 10.199 1.00 80.81 176 LYS A C 1
ATOM 1446 O O . LYS A 1 176 ? -16.187 10.350 10.653 1.00 80.81 176 LYS A O 1
ATOM 1451 N N . ASN A 1 177 ? -15.222 8.358 10.172 1.00 59.72 177 ASN A N 1
ATOM 1452 C CA . ASN A 1 177 ? -16.220 7.460 10.771 1.00 59.72 177 ASN A CA 1
ATOM 1453 C C . ASN A 1 177 ? -15.731 6.957 12.141 1.00 59.72 177 ASN A C 1
ATOM 1455 O O . ASN A 1 177 ? -16.553 6.742 13.063 1.00 59.72 177 ASN A O 1
#

Solvent-accessible surface area (backbone atoms only — not comparable to full-atom values): 10158 Å² total; per-residue (Å²): 138,82,84,81,78,76,74,76,83,70,79,69,77,38,57,36,30,45,50,61,72,59,51,52,53,50,50,39,58,75,69,37,47,64,61,55,50,49,53,52,51,53,50,52,53,52,51,50,51,52,54,51,52,50,53,50,51,52,52,61,52,51,81,74,54,91,68,54,74,72,58,46,54,57,48,54,53,50,52,52,48,54,50,50,52,48,54,55,51,48,44,42,62,72,53,49,49,58,50,53,53,50,50,56,51,50,53,52,50,48,53,52,52,54,50,48,56,51,49,30,64,76,70,59,37,75,44,78,40,47,63,93,82,46,96,77,79,64,73,88,36,54,40,41,68,65,50,47,56,56,56,59,31,72,76,47,37,51,52,53,50,50,54,49,52,53,50,51,51,53,53,54,55,62,73,74,111

Radius of gyration: 28.02 Å; Cα contacts (8 Å, |Δi|>4): 96; chains: 1; bounding box: 78×32×93 Å

Secondary structure (DSSP, 8-state):
--------------EEE--HHHHHHHHHHHTTHHHHHHHHHHHHHHHHHHHHHHHHHHHHHHTTS---HHHHHHHHHHHHHHHHHHHHHHHIIIIIHHHHHHHHHHHHHHHHHHHHHHHHHHHT-SEEE-GGG-S---GGGB-HHHHHHHHTSHHHHHHHHHHHHHHHHHHHHHHT-

Sequence (177 aa):
MLLNFSVGLHSQPKVAIIEVDTLSKILVREFKVDSIHQAAEVYLKNEFSRRLEALKLEIARLDKICFTPSSYENYQQKLKQEHGDLVAFEKVITDSLPVMRKGLLAHFEEIIRSEIQVFITENRCDVVASTRNLLFFEPEIDRTEEFYIRLTSRPRRAEFEKIINEYVALLNALMKN

Foldseek 3Di:
DDDDPPPDPPPDFQEAEAALVVLLVVLCVVLVVVVLLVVLLVLLVVVLVVLVVVLVVVVVVVVVDDDDPVVVVVVVVVSVVSVVVSVVSVCCSVPVSVVLSVVLSVVVSVLLVVLVVVVCVVVVHPYYDYCVVPPDDDVVRYCHVVSSVVCCPPVNVVVNVVSVVVSSVVSVVSSVD

Mean predicted aligned error: 7.98 Å